Protein AF-A0A929SJN2-F1 (afdb_monomer)

Foldseek 3Di:
DPLVVLLVVLVLVVVLCPFPPHPQDLVNNLVSLVVSVVVHDLCNLAPPSQLVSLVVQLVSVLVVLVLVSNLVSLVSNCSHPVRVPPDVLVSLLVSLVSCVSSVVLVSSQVSLVVSCVVPVVVQVPDDPVSNVSNVVVPVDDPDDPVPPDPPDPPPPPPPLWDWDAAVVCCVLLVHDRIATEFEAEPVRDTDNDDDPQLVVVVVVCNVCVPVVLQVVLVVCLVCLVVVCVVVVDPPVCCCSQRNDDDGSSVCSSGDDRHYHYRYD

Mean predicted aligned error: 9.07 Å

Secondary structure (DSSP, 8-state):
--HHHHHHHHHHHHHHHTSTT----HHHHHHHHHHHHHHS-GGGGGSHHHHHHHHHHHHHHHHTT-HHHHHHHHHHHTTSTTTTTS-HHHHHHHHHHHHHHTT-HHHHHHHHHHHHHH-HHHHHHS-HHHHHHHHHHSSS----GGGS-----GGG-----EEEE-HHHHHHHT--SEEEEEEE-TTS-B-SSPPHHHHHHHHHHHHSHHHHHHHHHHHHHHHHHHHHHHH---HHHHHHHS----SGGGGGGT----EEEEE-

Nearest PDB structures (foldseek):
  5jhe-assembly1_A-2  TM=5.403E-01  e=1.204E-01  Saccharomyces cerevisiae S288C
  5l0y-assembly5_E  TM=5.333E-01  e=2.431E-01  Thermochaetoides thermophila DSM 1495
  8re6-assembly1_A  TM=4.570E-01  e=1.331E-01  Homo sapiens
  6q9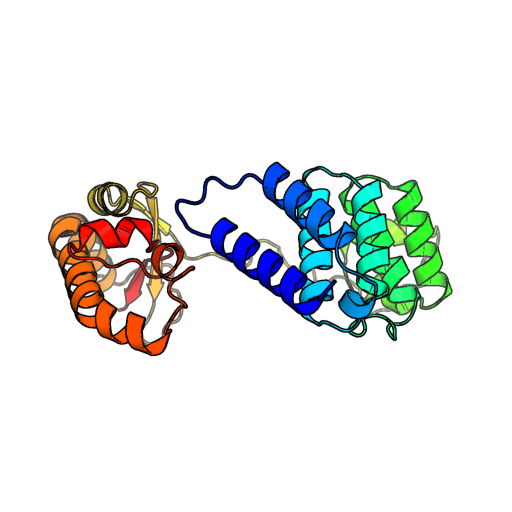i-assembly1_A  TM=4.598E-01  e=2.687E-01  Homo sapiens
  8re8-assembly1_A  TM=4.588E-01  e=2.312E-01  Homo sapiens

Structure (mmCIF, N/CA/C/O backbone):
data_AF-A0A929SJN2-F1
#
_entry.id   AF-A0A929SJN2-F1
#
loop_
_atom_site.group_PDB
_atom_site.id
_atom_site.type_symbol
_atom_site.label_atom_id
_atom_site.label_alt_id
_atom_site.label_comp_id
_atom_site.label_asym_id
_atom_site.label_entity_id
_atom_site.label_seq_id
_atom_site.pdbx_PDB_ins_code
_atom_site.Cartn_x
_atom_site.Cartn_y
_atom_site.Cartn_z
_atom_site.occupancy
_atom_site.B_iso_or_equiv
_atom_site.auth_seq_id
_atom_site.auth_comp_id
_atom_site.auth_asym_id
_atom_site.auth_atom_id
_atom_site.pdbx_PDB_model_num
ATOM 1 N N . MET A 1 1 ? 2.830 -22.961 -17.545 1.00 60.53 1 MET A N 1
ATOM 2 C CA . MET A 1 1 ? 2.214 -23.135 -16.207 1.00 60.53 1 MET A CA 1
ATOM 3 C C . MET A 1 1 ? 1.225 -22.011 -16.097 1.00 60.53 1 MET A C 1
ATOM 5 O O . MET A 1 1 ? 1.596 -20.934 -16.514 1.00 60.53 1 MET A O 1
ATOM 9 N N . ASP A 1 2 ? 0.005 -22.254 -15.625 1.00 88.50 2 ASP A N 1
ATOM 10 C CA . ASP A 1 2 ? -1.062 -21.248 -15.684 1.00 88.50 2 ASP A CA 1
ATOM 11 C C . ASP A 1 2 ? -0.618 -19.918 -15.043 1.00 88.50 2 ASP A C 1
ATOM 13 O O . ASP A 1 2 ? -0.486 -19.822 -13.819 1.00 88.50 2 ASP A O 1
ATOM 17 N N . ALA A 1 3 ? -0.316 -18.929 -15.890 1.00 92.19 3 ALA A N 1
ATOM 18 C CA . ALA A 1 3 ? 0.204 -17.637 -15.473 1.00 92.19 3 ALA A CA 1
ATOM 19 C C . ALA A 1 3 ? -0.813 -16.895 -14.600 1.00 92.19 3 ALA A C 1
ATOM 21 O O . ALA A 1 3 ? -0.410 -16.241 -13.641 1.00 92.19 3 ALA A O 1
ATOM 22 N N . GLN A 1 4 ? -2.114 -17.067 -14.864 1.00 94.06 4 GLN A N 1
ATOM 23 C CA . GLN A 1 4 ? -3.176 -16.466 -14.059 1.00 94.06 4 GLN A CA 1
ATOM 24 C C . GLN A 1 4 ? -3.142 -16.998 -12.640 1.00 94.06 4 GLN A C 1
ATOM 26 O O . GLN A 1 4 ? -3.069 -16.217 -11.698 1.00 94.06 4 GLN A O 1
ATOM 31 N N . LYS A 1 5 ? -3.067 -18.320 -12.485 1.00 93.81 5 LYS A N 1
ATOM 32 C CA . LYS A 1 5 ? -2.970 -18.932 -11.161 1.00 93.81 5 LYS A CA 1
ATOM 33 C C . LYS A 1 5 ? -1.772 -18.399 -10.363 1.00 93.81 5 LYS A C 1
ATOM 35 O O . LYS A 1 5 ? -1.894 -18.156 -9.167 1.00 93.81 5 LYS A O 1
ATOM 40 N N . LEU A 1 6 ? -0.612 -18.226 -11.000 1.00 95.19 6 LEU A N 1
ATOM 41 C CA . LEU A 1 6 ? 0.574 -17.695 -10.320 1.00 95.19 6 LEU A CA 1
ATOM 42 C C . LEU A 1 6 ? 0.429 -16.211 -9.959 1.00 95.19 6 LEU A C 1
ATOM 44 O O . LEU A 1 6 ? 0.882 -15.817 -8.887 1.00 95.19 6 LEU A O 1
ATOM 48 N N . MET A 1 7 ? -0.204 -15.399 -10.813 1.00 95.38 7 MET A N 1
ATOM 49 C CA . MET A 1 7 ? -0.494 -13.999 -10.483 1.00 95.38 7 MET A CA 1
ATOM 50 C C . MET A 1 7 ? -1.494 -13.898 -9.323 1.00 95.38 7 MET A C 1
ATOM 52 O O . MET A 1 7 ? -1.264 -13.111 -8.407 1.00 95.38 7 MET A O 1
ATOM 56 N N . ASP A 1 8 ? -2.520 -14.753 -9.291 1.00 93.06 8 ASP A N 1
ATOM 57 C CA . ASP A 1 8 ? -3.479 -14.832 -8.182 1.00 93.06 8 ASP A CA 1
ATOM 58 C C . ASP A 1 8 ? -2.781 -15.232 -6.867 1.00 93.06 8 ASP A C 1
ATOM 60 O O . ASP A 1 8 ? -3.034 -14.649 -5.811 1.00 93.06 8 ASP A O 1
ATOM 64 N N . GLU A 1 9 ? -1.851 -16.197 -6.917 1.00 94.25 9 GLU A N 1
ATOM 65 C CA . GLU A 1 9 ? -1.033 -16.593 -5.761 1.00 94.25 9 GLU A CA 1
ATOM 66 C C . GLU A 1 9 ? -0.165 -15.432 -5.241 1.00 94.25 9 GLU A C 1
ATOM 68 O O . GLU A 1 9 ? -0.056 -15.252 -4.024 1.00 94.25 9 GLU A O 1
ATOM 73 N N . ILE A 1 10 ? 0.429 -14.631 -6.138 1.00 95.12 10 ILE A N 1
ATOM 74 C CA . ILE A 1 10 ? 1.168 -13.415 -5.763 1.00 95.12 10 ILE A CA 1
ATOM 75 C C . ILE A 1 10 ? 0.235 -12.384 -5.127 1.00 95.12 10 ILE A C 1
ATOM 77 O O . ILE A 1 10 ? 0.575 -11.849 -4.071 1.00 95.12 10 ILE A O 1
ATOM 81 N N . GLY A 1 11 ? -0.935 -12.137 -5.720 1.00 92.81 11 GLY A N 1
ATOM 82 C CA . GLY A 1 11 ? -1.931 -11.205 -5.192 1.00 92.81 11 GLY A CA 1
ATOM 83 C C . GLY A 1 11 ? -2.341 -11.553 -3.762 1.00 92.81 11 GLY A C 1
ATOM 84 O O . GLY A 1 11 ? -2.174 -10.741 -2.856 1.00 92.81 11 GLY A O 1
ATOM 85 N N . ILE A 1 12 ? -2.746 -12.804 -3.520 1.00 92.56 12 ILE A N 1
ATOM 86 C CA . ILE A 1 12 ? -3.138 -13.280 -2.182 1.00 92.56 12 ILE A CA 1
ATOM 87 C C . ILE A 1 12 ? -1.983 -13.150 -1.179 1.00 92.56 12 ILE A C 1
ATOM 89 O O . ILE A 1 12 ? -2.196 -12.794 -0.018 1.00 92.56 12 ILE A O 1
ATOM 93 N N . PHE A 1 13 ? -0.752 -13.459 -1.594 1.00 94.62 13 PHE A N 1
ATOM 94 C CA . PHE A 1 13 ? 0.417 -13.317 -0.729 1.00 94.62 13 PHE A CA 1
ATOM 95 C C . PHE A 1 13 ? 0.684 -11.851 -0.361 1.00 94.62 13 PHE A C 1
ATOM 97 O O . PHE A 1 13 ? 0.972 -11.549 0.800 1.00 94.62 13 PHE A O 1
ATOM 104 N N . LEU A 1 14 ? 0.559 -10.939 -1.327 1.00 93.00 14 LEU A N 1
ATOM 105 C CA . LEU A 1 14 ? 0.687 -9.504 -1.098 1.00 93.00 14 LEU A CA 1
ATOM 106 C C . LEU A 1 14 ? -0.407 -8.986 -0.164 1.00 93.00 14 LEU A C 1
ATOM 108 O O . LEU A 1 14 ? -0.082 -8.286 0.793 1.00 93.00 14 LEU A O 1
ATOM 112 N N . ASP A 1 15 ? -1.658 -9.391 -0.356 1.00 91.56 15 ASP A N 1
ATOM 113 C CA . ASP A 1 15 ? -2.763 -9.001 0.524 1.00 91.56 15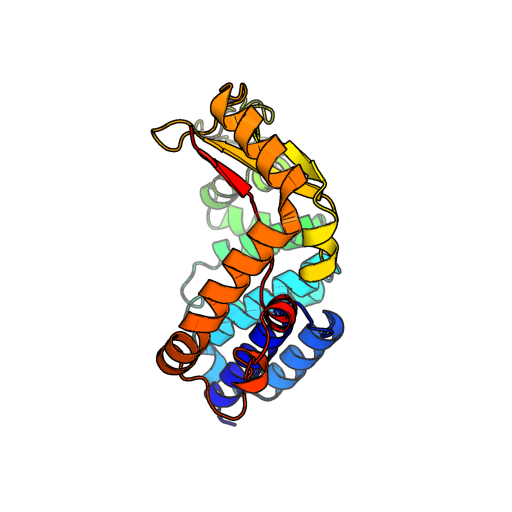 ASP A CA 1
ATOM 114 C C . ASP A 1 15 ? -2.526 -9.484 1.962 1.00 91.56 15 ASP A C 1
ATOM 116 O O . ASP A 1 15 ? -2.687 -8.724 2.917 1.00 91.56 15 ASP A O 1
ATOM 120 N N . ARG A 1 16 ? -2.036 -10.721 2.135 1.00 92.56 16 ARG A N 1
ATOM 121 C CA . ARG A 1 16 ? -1.618 -11.236 3.450 1.00 92.56 16 ARG A CA 1
ATOM 122 C C . ARG A 1 16 ? -0.490 -10.414 4.063 1.00 92.56 16 ARG A C 1
ATOM 124 O O . ARG A 1 16 ? -0.468 -10.231 5.277 1.00 92.56 16 ARG A O 1
ATOM 131 N N . SER A 1 17 ? 0.440 -9.918 3.246 1.00 91.81 17 SER A N 1
ATOM 132 C CA . SER A 1 17 ? 1.560 -9.105 3.729 1.00 91.81 17 SER A CA 1
ATOM 133 C C . SER A 1 17 ? 1.108 -7.772 4.335 1.00 91.81 17 SER A C 1
ATOM 135 O O . SER A 1 17 ? 1.801 -7.259 5.211 1.00 91.81 17 SER A O 1
ATOM 137 N N . LEU A 1 18 ? -0.061 -7.265 3.920 1.00 89.44 18 LEU A N 1
ATOM 138 C CA . LEU A 1 18 ? -0.665 -6.015 4.387 1.00 89.44 18 LEU A CA 1
ATOM 139 C C . LEU A 1 18 ? -1.537 -6.180 5.640 1.00 89.44 18 LEU A C 1
ATOM 141 O O . LEU A 1 18 ? -1.990 -5.184 6.200 1.00 89.44 18 LEU A O 1
ATOM 145 N N . LEU A 1 19 ? -1.786 -7.412 6.094 1.00 90.94 19 LEU A N 1
ATOM 146 C CA . LEU A 1 19 ? -2.545 -7.643 7.320 1.00 90.94 19 LEU A CA 1
ATOM 147 C C . LEU A 1 19 ? -1.805 -7.057 8.525 1.00 90.94 19 LEU A C 1
ATOM 149 O O . LEU A 1 19 ? -0.593 -7.215 8.661 1.00 90.94 19 LEU A O 1
ATOM 153 N N . LYS A 1 20 ? -2.549 -6.464 9.461 1.00 88.06 20 LYS A N 1
ATOM 154 C CA . LYS A 1 20 ? -2.005 -5.801 10.658 1.00 88.06 20 LYS A CA 1
ATOM 155 C C . LYS A 1 20 ? -1.018 -6.662 11.457 1.00 88.06 20 LYS A C 1
ATOM 157 O O . LYS A 1 20 ? -0.037 -6.161 11.998 1.00 88.06 20 LYS A O 1
ATOM 162 N N . LYS A 1 21 ? -1.278 -7.969 11.558 1.00 85.94 21 LYS A N 1
ATOM 163 C CA . LYS A 1 21 ? -0.433 -8.936 12.285 1.00 85.94 21 LYS A CA 1
ATOM 164 C C . LYS A 1 21 ? 0.538 -9.700 11.386 1.00 85.94 21 LYS A C 1
ATOM 166 O O . LYS A 1 21 ? 1.183 -10.646 11.849 1.00 85.94 21 LYS A O 1
ATOM 171 N N . SER A 1 22 ? 0.648 -9.311 10.118 1.00 91.00 22 SER A N 1
ATOM 172 C CA . SER A 1 22 ? 1.591 -9.905 9.183 1.00 91.00 22 SER A CA 1
ATOM 173 C C . SER A 1 22 ? 3.015 -9.802 9.723 1.00 91.00 22 SER A C 1
ATOM 175 O O . SER A 1 22 ? 3.464 -8.761 10.198 1.00 91.00 22 SER A O 1
ATOM 177 N N . LYS A 1 23 ? 3.737 -10.918 9.637 1.00 92.69 23 LYS A N 1
ATOM 178 C CA . LYS A 1 23 ? 5.179 -10.989 9.912 1.00 92.69 23 LYS A CA 1
ATOM 179 C C . LYS A 1 23 ? 5.990 -11.162 8.632 1.00 92.69 23 LYS A C 1
ATOM 181 O O . LYS A 1 23 ? 7.189 -11.409 8.715 1.00 92.69 23 LYS A O 1
ATOM 186 N N . ILE A 1 24 ? 5.329 -11.074 7.476 1.00 94.38 24 ILE A N 1
ATOM 187 C CA . ILE A 1 24 ? 5.971 -11.221 6.176 1.00 94.38 24 ILE A CA 1
ATOM 188 C C . ILE A 1 24 ? 6.909 -10.034 5.991 1.00 94.38 24 ILE A C 1
ATOM 190 O O . ILE A 1 24 ? 6.500 -8.875 5.976 1.00 94.38 24 ILE A O 1
ATOM 194 N N . THR A 1 25 ? 8.191 -10.337 5.872 1.00 92.81 25 THR A N 1
ATOM 195 C CA . THR A 1 25 ? 9.232 -9.336 5.676 1.00 92.81 25 THR A CA 1
ATOM 196 C C . THR A 1 25 ? 9.337 -8.940 4.206 1.00 92.81 25 THR A C 1
ATOM 198 O O . THR A 1 25 ? 9.019 -9.717 3.308 1.00 92.81 25 THR A O 1
ATOM 201 N N . LYS A 1 26 ? 9.885 -7.754 3.927 1.00 90.62 26 LYS A N 1
ATOM 202 C CA . LYS A 1 26 ? 10.150 -7.301 2.547 1.00 90.62 26 LYS A CA 1
ATOM 203 C C . LYS A 1 26 ? 11.056 -8.260 1.776 1.00 90.62 26 LYS A C 1
ATOM 205 O O . LYS A 1 26 ? 10.828 -8.527 0.603 1.00 90.62 26 LYS A O 1
ATOM 210 N N . ALA A 1 27 ? 12.044 -8.850 2.454 1.00 93.56 27 ALA A N 1
ATOM 211 C CA . ALA A 1 27 ? 12.906 -9.872 1.862 1.00 93.56 27 ALA A CA 1
ATOM 212 C C . ALA A 1 27 ? 12.116 -11.122 1.434 1.00 93.56 27 ALA A C 1
ATOM 214 O O . ALA A 1 27 ? 12.422 -11.721 0.405 1.00 93.56 27 ALA A O 1
ATOM 215 N N . GLU A 1 28 ? 11.093 -11.506 2.201 1.00 95.94 28 GLU A N 1
ATOM 216 C CA . GLU A 1 28 ? 10.200 -12.607 1.840 1.00 95.94 28 GLU A CA 1
ATOM 217 C C . GLU A 1 28 ? 9.261 -12.233 0.694 1.00 95.94 28 GLU A C 1
ATOM 219 O O . GLU A 1 28 ? 9.064 -13.073 -0.178 1.00 95.94 28 GLU A O 1
ATOM 224 N N . ILE A 1 29 ? 8.757 -10.992 0.646 1.00 95.19 29 ILE A N 1
ATOM 225 C CA . ILE A 1 29 ? 7.982 -10.468 -0.494 1.00 95.19 29 ILE A CA 1
ATOM 226 C C . ILE A 1 29 ? 8.807 -10.550 -1.773 1.00 95.19 29 ILE A C 1
ATOM 228 O O . ILE A 1 29 ? 8.388 -11.200 -2.728 1.00 95.19 29 ILE A O 1
ATOM 232 N N . ILE A 1 30 ? 10.003 -9.957 -1.766 1.00 95.81 30 ILE A N 1
ATOM 233 C CA . ILE A 1 30 ? 10.913 -9.970 -2.912 1.00 95.81 30 ILE A CA 1
ATOM 234 C C . ILE A 1 30 ? 11.174 -11.410 -3.356 1.00 95.81 30 ILE A C 1
ATOM 236 O O . ILE A 1 30 ? 10.961 -11.741 -4.519 1.00 95.81 30 ILE A O 1
ATOM 240 N N . ARG A 1 31 ? 11.588 -12.290 -2.433 1.00 97.19 31 ARG A N 1
ATOM 241 C CA . ARG A 1 31 ? 11.895 -13.688 -2.764 1.00 97.19 31 ARG A CA 1
ATOM 242 C C . ARG A 1 31 ? 10.689 -14.409 -3.368 1.00 97.19 31 ARG A C 1
ATOM 244 O O . ARG A 1 31 ? 10.841 -15.063 -4.393 1.00 97.19 31 ARG A O 1
ATOM 251 N N . PHE A 1 32 ? 9.516 -14.290 -2.747 1.00 97.44 32 PHE A N 1
ATOM 252 C CA . PHE A 1 32 ? 8.310 -14.980 -3.197 1.00 97.44 32 PHE A CA 1
ATOM 253 C C . PHE A 1 32 ? 7.900 -14.540 -4.605 1.00 97.44 32 PHE A C 1
ATOM 255 O O . PHE A 1 32 ? 7.621 -15.383 -5.456 1.00 97.44 32 PHE A O 1
ATOM 262 N N . ILE A 1 33 ? 7.910 -13.231 -4.871 1.00 97.00 33 ILE A N 1
ATOM 263 C CA . ILE A 1 33 ? 7.535 -12.701 -6.184 1.00 97.00 33 ILE A CA 1
ATOM 264 C C . ILE A 1 33 ? 8.568 -13.083 -7.242 1.00 97.00 33 ILE A C 1
ATOM 266 O O . ILE A 1 33 ? 8.166 -13.499 -8.320 1.00 97.00 33 ILE A O 1
ATOM 270 N N . GLU A 1 34 ? 9.873 -13.010 -6.960 1.00 97.50 34 GLU A N 1
ATOM 271 C CA . GLU A 1 34 ? 10.908 -13.445 -7.914 1.00 97.50 34 GLU A CA 1
ATOM 272 C C . GLU A 1 34 ? 10.753 -14.923 -8.295 1.00 97.50 34 GLU A C 1
ATOM 274 O O . GLU A 1 34 ? 10.793 -15.261 -9.479 1.00 97.50 34 GLU A O 1
ATOM 279 N N . GLU A 1 35 ? 10.538 -15.801 -7.310 1.00 97.12 35 GLU A N 1
ATOM 280 C CA . GLU A 1 35 ? 10.338 -17.238 -7.535 1.00 97.12 35 GLU A CA 1
ATOM 281 C C . GLU A 1 35 ? 9.094 -17.490 -8.402 1.00 97.12 35 GLU A C 1
ATOM 283 O O . GLU A 1 35 ? 9.179 -18.145 -9.444 1.00 97.12 35 GLU A O 1
ATOM 288 N N . LYS A 1 36 ? 7.953 -16.896 -8.036 1.00 96.38 36 LYS A N 1
ATOM 289 C CA . LYS A 1 36 ? 6.683 -17.063 -8.759 1.00 96.38 36 LYS A CA 1
ATOM 290 C C . LYS A 1 36 ? 6.691 -16.423 -10.145 1.00 96.38 36 LYS A C 1
ATOM 292 O O . LYS A 1 36 ? 6.141 -16.980 -11.095 1.00 96.38 36 LYS A O 1
ATOM 297 N N . TRP A 1 37 ? 7.354 -15.281 -10.292 1.00 96.31 37 TRP A N 1
ATOM 298 C CA . TRP A 1 37 ? 7.511 -14.608 -11.577 1.00 96.31 37 TRP A CA 1
ATOM 299 C C . TRP A 1 37 ? 8.381 -15.409 -12.544 1.00 96.31 37 TRP A C 1
ATOM 301 O O . TRP A 1 37 ? 8.083 -15.446 -13.739 1.00 96.31 37 TRP A O 1
ATOM 311 N N . ALA A 1 38 ? 9.451 -16.041 -12.050 1.00 95.69 38 ALA A N 1
ATOM 312 C CA . ALA A 1 38 ? 10.323 -16.899 -12.851 1.00 95.69 38 ALA A CA 1
ATOM 313 C C . ALA A 1 38 ? 9.632 -18.206 -13.276 1.00 95.69 38 ALA A C 1
ATOM 315 O O . ALA A 1 38 ? 9.929 -18.743 -14.342 1.00 95.69 38 ALA A O 1
ATOM 316 N N . GLU A 1 39 ? 8.709 -18.700 -12.452 1.00 95.81 39 GLU A N 1
ATOM 317 C CA . GLU A 1 39 ? 7.857 -19.854 -12.737 1.00 95.81 39 GLU A CA 1
ATOM 318 C C . GLU A 1 39 ? 6.825 -19.572 -13.846 1.00 95.81 39 GLU A C 1
ATOM 320 O O . GLU A 1 39 ? 6.578 -20.433 -14.697 1.00 95.81 39 GLU A O 1
ATOM 325 N N . ALA A 1 40 ? 6.231 -18.378 -13.854 1.00 95.06 40 ALA A N 1
ATOM 326 C CA . ALA A 1 40 ? 5.212 -17.997 -14.826 1.00 95.06 40 ALA A CA 1
ATOM 327 C C . ALA A 1 40 ? 5.792 -17.848 -16.244 1.00 95.06 40 ALA A C 1
ATOM 329 O O . ALA A 1 40 ? 6.828 -17.204 -16.446 1.00 95.06 40 ALA A O 1
ATOM 330 N N . ASP A 1 41 ? 5.102 -18.406 -17.239 1.00 94.69 41 ASP A N 1
ATOM 331 C CA . ASP A 1 41 ? 5.443 -18.200 -18.649 1.00 94.69 41 ASP A CA 1
ATOM 332 C C . ASP A 1 41 ? 5.053 -16.786 -19.127 1.00 94.69 41 ASP A C 1
ATOM 334 O O . ASP A 1 41 ? 4.593 -15.943 -18.352 1.00 94.69 41 ASP A O 1
ATOM 338 N N . ASP A 1 42 ? 5.330 -16.481 -20.396 1.00 95.12 42 ASP A N 1
ATOM 339 C CA . ASP A 1 42 ? 5.184 -15.127 -20.939 1.00 95.12 42 ASP A CA 1
ATOM 340 C C . ASP A 1 42 ? 3.719 -14.664 -21.047 1.00 95.12 42 ASP A C 1
ATOM 342 O O . ASP A 1 42 ? 3.485 -13.463 -21.180 1.00 95.12 42 ASP A O 1
ATOM 346 N N . GLU A 1 43 ? 2.732 -15.560 -20.905 1.00 96.31 43 GLU A N 1
ATOM 347 C CA . GLU A 1 43 ? 1.312 -15.174 -20.852 1.00 96.31 43 GLU A CA 1
ATOM 348 C C . GLU A 1 43 ? 1.031 -14.217 -19.680 1.00 96.31 43 GLU A C 1
ATOM 350 O O . GLU A 1 43 ? 0.111 -13.404 -19.753 1.00 96.31 43 GLU A O 1
ATOM 355 N N . LYS A 1 44 ? 1.880 -14.208 -18.637 1.00 96.06 44 LYS A N 1
ATOM 356 C CA . LYS A 1 44 ? 1.774 -13.251 -17.521 1.00 96.06 44 LYS A CA 1
ATOM 357 C C . LYS A 1 44 ? 1.749 -11.794 -17.975 1.00 96.06 44 LYS A C 1
ATOM 359 O O . LYS A 1 44 ? 1.095 -10.985 -17.332 1.00 96.06 44 LYS A O 1
ATOM 364 N N . TYR A 1 45 ? 2.416 -11.435 -19.074 1.00 96.56 45 TYR A N 1
ATOM 365 C CA . TYR A 1 45 ? 2.443 -10.046 -19.545 1.00 96.56 45 TYR A CA 1
ATOM 366 C C . TYR A 1 45 ? 1.086 -9.567 -20.086 1.00 96.56 45 TYR A C 1
ATOM 368 O O . TYR A 1 45 ? 0.849 -8.360 -20.153 1.00 96.56 45 TYR A O 1
ATOM 376 N N . GLU A 1 46 ? 0.183 -10.483 -20.434 1.00 95.75 46 GLU A N 1
ATOM 377 C CA . GLU A 1 46 ? -1.188 -10.161 -20.846 1.00 95.75 46 GLU A CA 1
ATOM 378 C C . GLU A 1 46 ? -2.112 -9.925 -19.634 1.00 95.75 46 GLU A C 1
ATOM 380 O O . GLU A 1 46 ? -3.186 -9.335 -19.762 1.00 95.75 46 GLU A O 1
ATOM 385 N N . ILE A 1 47 ? -1.674 -10.326 -18.436 1.00 94.94 47 ILE A N 1
ATOM 386 C CA . ILE A 1 47 ? -2.435 -10.243 -17.190 1.00 94.94 47 ILE A CA 1
ATOM 387 C C . ILE A 1 47 ? -2.182 -8.890 -16.528 1.00 94.94 47 ILE A C 1
ATOM 389 O O . ILE A 1 47 ? -1.044 -8.491 -16.276 1.00 94.94 47 ILE A O 1
ATOM 393 N N . TYR A 1 48 ? -3.257 -8.170 -16.205 1.00 92.56 48 TYR A N 1
ATOM 394 C CA . TYR A 1 48 ? -3.154 -6.842 -15.596 1.00 92.56 48 TYR A CA 1
ATOM 395 C C . TYR A 1 48 ? -2.391 -6.857 -14.263 1.00 92.56 48 TYR A C 1
ATOM 397 O O . TYR A 1 48 ? -1.591 -5.958 -13.999 1.00 92.56 48 TYR A O 1
ATOM 405 N N . ASP A 1 49 ? -2.563 -7.905 -13.462 1.00 93.31 49 ASP A N 1
ATOM 406 C CA . ASP A 1 49 ? -1.912 -8.027 -12.158 1.00 93.31 49 ASP A CA 1
ATOM 407 C C . ASP A 1 49 ? -0.394 -8.181 -12.264 1.00 93.31 49 ASP A C 1
ATOM 409 O O . ASP A 1 49 ? 0.324 -7.737 -11.371 1.00 93.31 49 ASP A O 1
ATOM 413 N N . ALA A 1 50 ? 0.135 -8.686 -13.383 1.00 95.31 50 ALA A N 1
ATOM 414 C CA . ALA A 1 50 ? 1.578 -8.727 -13.604 1.00 95.31 50 ALA A CA 1
ATOM 415 C C . ALA A 1 50 ? 2.188 -7.316 -13.681 1.00 95.31 50 ALA A C 1
ATOM 417 O O . ALA A 1 50 ? 3.283 -7.078 -13.164 1.00 95.31 50 ALA A O 1
ATOM 418 N N . TYR A 1 51 ? 1.458 -6.349 -14.252 1.00 94.50 51 TYR A N 1
ATOM 419 C CA . TYR A 1 51 ? 1.860 -4.939 -14.252 1.00 94.50 51 TYR A CA 1
ATOM 420 C C . TYR A 1 51 ? 1.901 -4.363 -12.828 1.00 94.50 51 TYR A C 1
ATOM 422 O O . TYR A 1 51 ? 2.830 -3.627 -12.489 1.00 94.50 51 TYR A O 1
ATOM 430 N N . ILE A 1 52 ? 0.928 -4.723 -11.984 1.00 92.81 52 ILE A N 1
ATOM 431 C CA . ILE A 1 52 ? 0.889 -4.322 -10.568 1.00 92.81 52 ILE A CA 1
ATOM 432 C C . ILE A 1 52 ? 2.047 -4.966 -9.798 1.00 92.81 52 ILE A C 1
ATOM 434 O O . ILE A 1 52 ? 2.745 -4.276 -9.055 1.00 92.81 52 ILE A O 1
ATOM 438 N N . CYS A 1 53 ? 2.301 -6.259 -10.013 1.00 94.75 53 CYS A N 1
ATOM 439 C CA . CYS A 1 53 ? 3.403 -6.986 -9.385 1.00 94.75 53 CYS A CA 1
ATOM 440 C C . CYS A 1 53 ? 4.755 -6.349 -9.721 1.00 94.75 53 CYS A C 1
ATOM 442 O O . CYS A 1 53 ? 5.570 -6.121 -8.828 1.00 94.75 53 CYS A O 1
ATOM 444 N N . ALA A 1 54 ? 4.979 -5.989 -10.987 1.00 96.12 54 ALA A N 1
ATOM 445 C CA . ALA A 1 54 ? 6.214 -5.333 -11.398 1.00 96.12 54 ALA A CA 1
ATOM 446 C C . ALA A 1 54 ? 6.399 -3.959 -10.727 1.00 96.12 54 ALA A C 1
ATOM 448 O O . ALA A 1 54 ? 7.495 -3.646 -10.262 1.00 96.12 54 ALA A O 1
ATOM 449 N N . HIS A 1 55 ? 5.328 -3.166 -10.602 1.00 93.44 55 HIS A N 1
ATOM 450 C CA . HIS A 1 55 ? 5.345 -1.920 -9.822 1.00 93.44 55 HIS A CA 1
ATOM 451 C C . HIS A 1 55 ? 5.675 -2.151 -8.355 1.00 93.44 55 HIS A C 1
ATOM 453 O O . HIS A 1 55 ? 6.500 -1.435 -7.786 1.00 93.44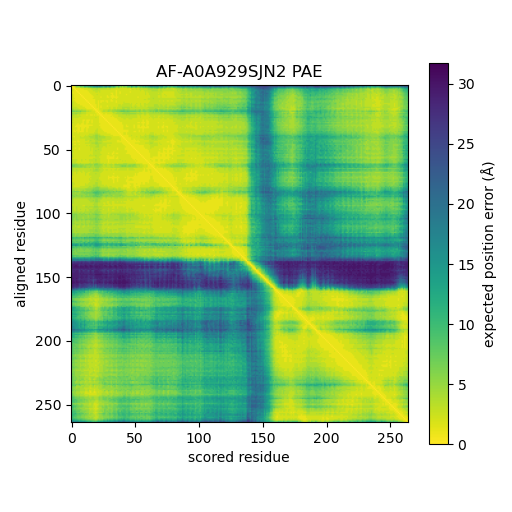 55 HIS A O 1
ATOM 459 N N . ARG A 1 56 ? 5.066 -3.170 -7.741 1.00 93.19 56 ARG A N 1
ATOM 460 C CA . ARG A 1 56 ? 5.354 -3.520 -6.351 1.00 93.19 56 ARG A CA 1
ATOM 461 C C . ARG A 1 56 ? 6.839 -3.824 -6.171 1.00 93.19 56 ARG A C 1
ATOM 463 O O . ARG A 1 56 ? 7.453 -3.264 -5.270 1.00 93.19 56 ARG A O 1
ATOM 470 N N . MET A 1 57 ? 7.430 -4.618 -7.061 1.00 96.62 57 MET A N 1
ATOM 471 C CA . MET A 1 57 ? 8.855 -4.958 -7.005 1.00 96.62 57 MET A CA 1
ATOM 472 C C . MET A 1 57 ? 9.772 -3.746 -7.183 1.00 96.62 57 MET A C 1
ATOM 474 O O . MET A 1 57 ? 10.793 -3.654 -6.503 1.00 96.62 57 MET A O 1
ATOM 478 N N . ILE A 1 58 ? 9.407 -2.787 -8.039 1.00 95.62 58 ILE A N 1
ATOM 479 C CA . ILE A 1 58 ? 10.147 -1.522 -8.167 1.00 95.62 58 ILE A CA 1
ATOM 480 C C . ILE A 1 58 ? 10.193 -0.786 -6.822 1.00 95.62 58 ILE A C 1
ATOM 482 O O . ILE A 1 58 ? 11.267 -0.340 -6.425 1.00 95.62 58 ILE A O 1
ATOM 486 N N . ASN A 1 59 ? 9.068 -0.705 -6.107 1.00 92.00 59 ASN A N 1
ATOM 487 C CA . ASN A 1 59 ? 9.006 -0.037 -4.804 1.00 92.00 59 ASN A CA 1
ATOM 488 C C . ASN A 1 59 ? 9.816 -0.784 -3.730 1.00 92.00 59 ASN A C 1
ATOM 490 O O . ASN A 1 59 ? 10.569 -0.156 -2.990 1.00 92.00 59 ASN A O 1
ATOM 494 N N . GLU A 1 60 ? 9.724 -2.118 -3.673 1.00 93.06 60 GLU A N 1
ATOM 495 C CA . GLU A 1 60 ? 10.495 -2.922 -2.706 1.00 93.06 60 GLU A CA 1
ATOM 496 C C . GLU A 1 60 ? 12.016 -2.765 -2.905 1.00 93.06 60 GLU A C 1
ATOM 498 O O . GLU A 1 60 ? 12.784 -2.675 -1.942 1.00 93.06 60 GLU A O 1
ATOM 503 N N . TYR A 1 61 ? 12.475 -2.680 -4.158 1.00 94.88 61 TYR A N 1
ATOM 504 C CA . TYR A 1 61 ? 13.891 -2.456 -4.456 1.00 94.88 61 TYR A CA 1
ATOM 505 C C . TYR A 1 61 ? 14.335 -0.991 -4.333 1.00 94.88 61 TYR A C 1
ATOM 507 O O . TYR A 1 61 ? 15.515 -0.735 -4.087 1.00 94.88 61 TYR A O 1
ATOM 515 N N . GLU A 1 62 ? 13.426 -0.022 -4.454 1.00 89.75 62 GLU A N 1
ATOM 516 C CA . GLU A 1 62 ? 13.729 1.403 -4.259 1.00 89.75 62 GLU A CA 1
ATOM 517 C C . GLU A 1 62 ? 14.172 1.702 -2.828 1.00 89.75 62 GLU A C 1
ATOM 519 O O . GLU A 1 62 ? 15.159 2.410 -2.622 1.00 89.75 62 GLU A O 1
ATOM 524 N N . GLU A 1 63 ? 13.527 1.090 -1.838 1.00 85.31 63 GLU A N 1
ATOM 525 C CA . GLU A 1 63 ? 13.914 1.260 -0.438 1.00 85.31 63 GLU A CA 1
ATOM 526 C C . GLU A 1 63 ? 15.313 0.718 -0.127 1.00 85.31 63 GLU A C 1
ATOM 528 O O . GLU A 1 63 ? 16.060 1.305 0.660 1.00 85.31 63 GLU A O 1
ATOM 533 N N . THR A 1 64 ? 15.694 -0.386 -0.772 1.00 89.12 64 THR A N 1
ATOM 534 C CA . THR A 1 64 ? 17.041 -0.967 -0.657 1.00 89.12 64 THR A CA 1
ATOM 535 C C . THR A 1 64 ? 18.053 -0.305 -1.596 1.00 89.12 64 THR A C 1
ATOM 537 O O . THR A 1 64 ? 19.237 -0.643 -1.564 1.00 89.12 64 THR A O 1
ATOM 540 N N . LYS A 1 65 ? 17.610 0.675 -2.397 1.00 90.62 65 LYS A N 1
ATOM 541 C CA . LYS A 1 65 ? 18.385 1.376 -3.432 1.00 90.62 65 LYS A CA 1
ATOM 542 C C . LYS A 1 65 ? 19.056 0.431 -4.434 1.00 90.62 65 LYS A C 1
ATOM 544 O O . LYS A 1 65 ? 20.107 0.757 -4.994 1.00 90.62 65 LYS A O 1
ATOM 549 N N . ASP A 1 66 ? 18.452 -0.729 -4.689 1.00 94.94 66 ASP A N 1
ATOM 550 C CA . ASP A 1 66 ? 18.945 -1.706 -5.660 1.00 94.94 66 ASP A CA 1
ATOM 551 C C . ASP A 1 66 ? 18.549 -1.293 -7.084 1.00 94.94 66 ASP A C 1
ATOM 553 O O . ASP A 1 66 ? 17.619 -1.810 -7.708 1.00 94.94 66 ASP A O 1
ATOM 557 N N . CYS A 1 67 ? 19.283 -0.312 -7.608 1.00 94.81 67 CYS A N 1
ATOM 558 C CA . CYS A 1 67 ? 19.031 0.273 -8.922 1.00 94.81 67 CYS A CA 1
ATOM 559 C C . CYS A 1 67 ? 19.061 -0.769 -10.056 1.00 94.81 67 CYS A C 1
ATOM 561 O O . CYS A 1 67 ? 18.318 -0.647 -11.030 1.00 94.81 67 CYS A O 1
ATOM 563 N N . VAL A 1 68 ? 19.882 -1.818 -9.932 1.00 96.25 68 VAL A N 1
ATOM 564 C CA . VAL A 1 68 ? 19.978 -2.873 -10.952 1.00 96.25 68 VAL A CA 1
ATOM 565 C C . VAL A 1 68 ? 18.650 -3.614 -11.064 1.00 96.25 68 VAL A C 1
ATOM 567 O O . VAL A 1 68 ? 18.121 -3.766 -12.169 1.00 96.25 68 VAL A O 1
ATOM 570 N N . ASN A 1 69 ? 18.084 -4.029 -9.930 1.00 97.31 69 ASN A N 1
ATOM 571 C CA . ASN A 1 69 ? 16.803 -4.723 -9.926 1.00 97.31 69 ASN A CA 1
ATOM 572 C C . ASN A 1 69 ? 15.628 -3.804 -10.260 1.00 97.31 69 ASN A C 1
ATOM 574 O O . ASN A 1 69 ? 14.740 -4.229 -10.996 1.00 97.31 69 ASN A O 1
ATOM 578 N N . ILE A 1 70 ? 15.653 -2.537 -9.838 1.00 97.25 70 ILE A N 1
ATOM 579 C CA . ILE A 1 70 ? 14.638 -1.557 -10.253 1.00 97.25 70 ILE A CA 1
ATOM 580 C C . ILE A 1 70 ? 14.599 -1.431 -11.777 1.00 97.25 70 ILE A C 1
ATOM 582 O O . ILE A 1 70 ? 13.536 -1.539 -12.384 1.00 97.25 70 ILE A O 1
ATOM 586 N N . LEU A 1 71 ? 15.754 -1.248 -12.424 1.00 97.75 71 LEU A N 1
ATOM 587 C CA . LEU A 1 71 ? 15.819 -1.118 -13.880 1.00 97.75 71 LEU A CA 1
ATOM 588 C C . LEU A 1 71 ? 15.333 -2.381 -14.599 1.00 97.75 71 LEU A C 1
ATOM 590 O O . LEU A 1 71 ? 14.622 -2.260 -15.600 1.00 97.75 71 LEU A O 1
ATOM 594 N N . ARG A 1 72 ? 15.670 -3.569 -14.076 1.00 97.88 72 ARG A N 1
ATOM 595 C CA . ARG A 1 72 ? 15.160 -4.848 -14.588 1.00 97.88 72 ARG A CA 1
ATOM 596 C C . ARG A 1 72 ? 13.638 -4.928 -14.465 1.00 97.88 72 ARG A C 1
ATOM 598 O O . ARG A 1 72 ? 12.981 -5.238 -15.451 1.00 97.88 72 ARG A O 1
ATOM 605 N N . TRP A 1 73 ? 13.067 -4.606 -13.307 1.00 98.00 73 TRP A N 1
ATOM 606 C CA . TRP A 1 73 ? 11.616 -4.660 -13.104 1.00 98.00 73 TRP A CA 1
ATOM 607 C C . TRP A 1 73 ? 10.853 -3.596 -13.894 1.00 98.00 73 TRP A C 1
ATOM 609 O O . TRP A 1 73 ? 9.748 -3.866 -14.356 1.00 98.00 73 TRP A O 1
ATOM 619 N N . ILE A 1 74 ? 11.454 -2.434 -14.170 1.00 97.50 74 ILE A N 1
ATOM 620 C CA . ILE A 1 74 ? 10.911 -1.488 -15.157 1.00 97.50 74 ILE A CA 1
ATOM 621 C C . ILE A 1 74 ? 10.882 -2.132 -16.549 1.00 97.50 74 ILE A C 1
ATOM 623 O O . ILE A 1 74 ? 9.921 -1.948 -17.294 1.00 97.50 74 ILE A O 1
ATOM 627 N N . ASP A 1 75 ? 11.913 -2.885 -16.936 1.00 96.81 75 ASP A N 1
ATOM 628 C CA . ASP A 1 75 ? 11.897 -3.599 -18.212 1.00 96.81 75 ASP A CA 1
ATOM 629 C C . ASP A 1 75 ? 10.809 -4.677 -18.262 1.00 96.81 75 ASP A C 1
ATOM 631 O O . ASP A 1 75 ? 10.099 -4.736 -19.265 1.00 96.81 75 ASP A O 1
ATOM 635 N N . GLU A 1 76 ? 10.626 -5.450 -17.188 1.00 97.12 76 GLU A N 1
ATOM 636 C CA . GLU A 1 76 ? 9.536 -6.429 -17.047 1.00 97.12 76 GLU A CA 1
ATOM 637 C C . GLU A 1 76 ? 8.150 -5.771 -17.124 1.00 97.12 76 GLU A C 1
ATOM 639 O O . GLU A 1 76 ? 7.294 -6.193 -17.902 1.00 97.12 76 GLU A O 1
ATOM 644 N N . MET A 1 77 ? 7.947 -4.670 -16.398 1.00 96.44 77 MET A N 1
ATOM 645 C CA . MET A 1 77 ? 6.700 -3.904 -16.405 1.00 96.44 77 MET A CA 1
ATOM 646 C C . MET A 1 77 ? 6.313 -3.444 -17.818 1.00 96.44 77 MET A C 1
ATOM 648 O O . MET A 1 77 ? 5.144 -3.490 -18.190 1.00 96.44 77 MET A O 1
ATOM 652 N N . TYR A 1 78 ? 7.286 -3.007 -18.624 1.00 95.75 78 TYR A N 1
ATOM 653 C CA . TYR A 1 78 ? 7.043 -2.528 -19.990 1.00 95.75 78 TYR A CA 1
ATOM 654 C C . TYR A 1 78 ? 6.839 -3.640 -21.026 1.00 95.75 78 TYR A C 1
ATOM 656 O O . TYR A 1 78 ? 6.491 -3.329 -22.164 1.00 95.75 78 TYR A O 1
ATOM 664 N N . LYS A 1 79 ? 7.026 -4.915 -20.666 1.00 95.75 79 LYS A N 1
ATOM 665 C CA . LYS A 1 79 ? 6.557 -6.037 -21.493 1.00 95.75 79 LYS A CA 1
ATOM 666 C C . LYS A 1 79 ? 5.049 -6.250 -21.350 1.00 95.75 79 LYS A C 1
ATOM 668 O O . LYS A 1 79 ? 4.440 -6.789 -22.265 1.00 95.75 79 LYS A O 1
ATOM 673 N N . CYS A 1 80 ? 4.457 -5.811 -20.235 1.00 95.06 80 CYS A N 1
ATOM 674 C CA . CYS A 1 80 ? 3.036 -5.994 -19.960 1.00 95.06 80 CYS A CA 1
ATOM 675 C C . CYS A 1 80 ? 2.157 -5.192 -20.929 1.00 95.06 80 CYS A C 1
ATOM 677 O O . CYS A 1 80 ? 2.456 -4.035 -21.245 1.00 95.06 80 CYS A O 1
ATOM 679 N N . ASP A 1 81 ? 1.007 -5.748 -21.302 1.00 91.81 81 ASP A N 1
ATOM 680 C CA . ASP A 1 81 ? 0.043 -5.156 -22.237 1.00 91.81 81 ASP A CA 1
ATOM 681 C C . ASP A 1 81 ? -0.396 -3.741 -21.847 1.00 91.81 81 ASP A C 1
ATOM 683 O O . ASP A 1 81 ? -0.569 -2.867 -22.696 1.00 91.81 81 ASP A O 1
ATO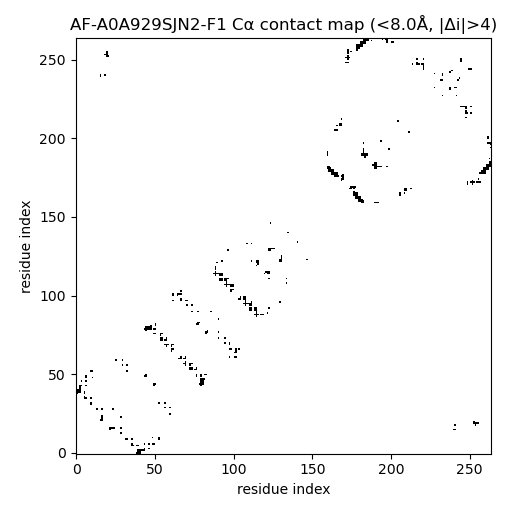M 687 N N . LYS A 1 82 ? -0.478 -3.468 -20.541 1.00 91.25 82 LYS A N 1
ATOM 688 C CA . LYS A 1 82 ? -0.821 -2.148 -19.998 1.00 91.25 82 LYS A CA 1
ATOM 689 C C . LYS A 1 82 ? 0.203 -1.047 -20.323 1.00 91.25 82 LYS A C 1
ATOM 691 O O . LYS A 1 82 ? -0.125 0.145 -20.238 1.00 91.25 82 LYS A O 1
ATOM 696 N N . ALA A 1 83 ? 1.445 -1.415 -20.626 1.00 88.38 83 ALA A N 1
ATOM 697 C CA . ALA A 1 83 ? 2.559 -0.488 -20.805 1.00 88.38 83 ALA A CA 1
ATOM 698 C C . ALA A 1 83 ? 3.314 -0.649 -22.131 1.00 88.38 83 ALA A C 1
ATOM 700 O O . ALA A 1 83 ? 4.031 0.281 -22.499 1.00 88.38 83 ALA A O 1
ATOM 701 N N . LYS A 1 84 ? 3.135 -1.760 -22.859 1.00 85.00 84 LYS A N 1
ATOM 702 C CA . LYS A 1 84 ? 3.891 -2.075 -24.084 1.00 85.00 84 LYS A CA 1
ATOM 703 C C . LYS A 1 84 ? 3.793 -1.005 -25.175 1.00 85.00 84 LYS A C 1
ATOM 705 O O . LYS A 1 84 ? 4.774 -0.753 -25.866 1.00 85.00 84 LYS A O 1
ATOM 710 N N . ASP A 1 85 ? 2.645 -0.335 -25.273 1.00 86.69 85 ASP A N 1
ATOM 711 C CA . ASP A 1 85 ? 2.387 0.689 -26.294 1.00 86.69 85 ASP A CA 1
ATOM 712 C C . ASP A 1 85 ? 2.760 2.110 -25.841 1.00 86.69 85 ASP A C 1
ATOM 714 O O . ASP A 1 85 ? 2.605 3.076 -26.594 1.00 86.69 85 ASP A O 1
ATOM 718 N N . ARG A 1 86 ? 3.249 2.280 -24.605 1.00 91.19 86 ARG A N 1
ATOM 719 C CA . ARG A 1 86 ? 3.691 3.596 -24.133 1.00 91.19 86 ARG A CA 1
ATOM 720 C C . ARG A 1 86 ? 4.953 4.019 -24.887 1.00 91.19 86 ARG A C 1
ATOM 722 O O . ARG A 1 86 ? 5.840 3.192 -25.113 1.00 91.19 86 ARG A O 1
ATOM 729 N N . PRO A 1 87 ? 5.097 5.312 -25.223 1.00 93.31 87 PRO A N 1
ATOM 730 C CA . PRO A 1 87 ? 6.300 5.792 -25.882 1.00 93.31 87 PRO A CA 1
ATOM 731 C C . PRO A 1 87 ? 7.560 5.477 -25.072 1.00 93.31 87 PRO A C 1
ATOM 733 O O . PRO A 1 87 ? 7.592 5.638 -23.850 1.00 93.31 87 PRO A O 1
ATOM 736 N N . SER A 1 88 ? 8.635 5.090 -25.759 1.00 92.25 88 SER A N 1
ATOM 737 C CA . SER A 1 88 ? 9.890 4.700 -25.106 1.00 92.25 88 SER A CA 1
ATOM 738 C C . SER A 1 88 ? 10.507 5.816 -24.261 1.00 92.25 88 SER A C 1
ATOM 740 O O . SER A 1 88 ? 11.189 5.522 -23.284 1.00 92.25 88 SER A O 1
ATOM 742 N N . TYR A 1 89 ? 10.248 7.085 -24.592 1.00 93.50 89 TYR A N 1
ATOM 743 C CA . TYR A 1 89 ? 10.732 8.216 -23.802 1.00 93.50 89 TYR A CA 1
ATOM 744 C C . TYR A 1 89 ? 10.115 8.249 -22.396 1.00 93.50 89 TYR A C 1
ATOM 746 O O . TYR A 1 89 ? 10.806 8.615 -21.457 1.00 93.50 89 TYR A O 1
ATOM 754 N N . VAL A 1 90 ? 8.876 7.773 -22.213 1.00 94.06 90 VAL A N 1
ATOM 755 C CA . VAL A 1 90 ? 8.240 7.658 -20.884 1.00 94.06 90 VAL A CA 1
ATOM 756 C C . VAL A 1 90 ? 8.958 6.601 -20.044 1.00 94.06 90 VAL A C 1
ATOM 758 O O . VAL A 1 90 ? 9.195 6.779 -18.849 1.00 94.06 90 VAL A O 1
ATOM 761 N N . LYS A 1 91 ? 9.373 5.499 -20.682 1.00 95.25 91 LYS A N 1
ATOM 762 C CA . LYS A 1 91 ? 10.189 4.461 -20.043 1.00 95.25 91 LYS A CA 1
ATOM 763 C C . LYS A 1 91 ? 11.554 4.995 -19.636 1.00 95.25 91 LYS A C 1
ATOM 765 O O . LYS A 1 91 ? 11.991 4.754 -18.514 1.00 95.25 91 LYS A O 1
ATOM 770 N N . ASP A 1 92 ? 12.225 5.694 -20.548 1.00 96.69 92 ASP A N 1
ATOM 771 C CA . ASP A 1 92 ? 13.536 6.283 -20.291 1.00 96.69 92 ASP A CA 1
ATOM 772 C C . ASP A 1 92 ? 13.444 7.352 -19.185 1.00 96.69 92 ASP A C 1
ATOM 774 O O . ASP A 1 92 ? 14.256 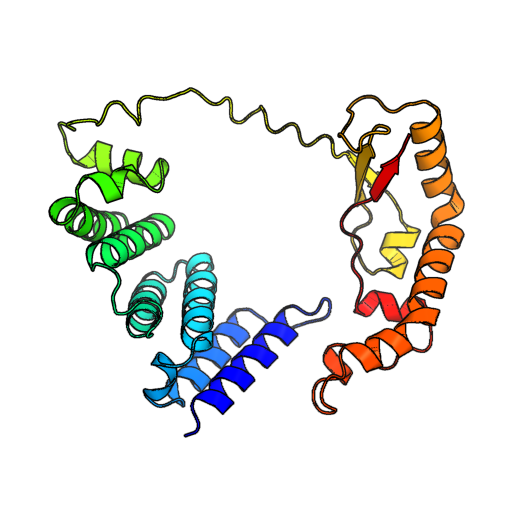7.333 -18.265 1.00 96.69 92 ASP A O 1
ATOM 778 N N . TYR A 1 93 ? 12.411 8.202 -19.183 1.00 96.12 93 TYR A N 1
ATOM 779 C CA . TYR A 1 93 ? 12.151 9.144 -18.091 1.00 96.12 93 TYR A CA 1
ATOM 780 C C . TYR A 1 93 ? 12.028 8.422 -16.747 1.00 96.12 93 TYR A C 1
ATOM 782 O O . TYR A 1 93 ? 12.746 8.744 -15.802 1.00 96.12 93 TYR A O 1
ATOM 790 N N . TYR A 1 94 ? 11.185 7.388 -16.679 1.00 95.38 94 TYR A N 1
ATOM 791 C CA . TYR A 1 94 ? 10.949 6.645 -15.443 1.00 95.38 94 TYR A CA 1
ATOM 792 C C . TYR A 1 94 ? 12.207 5.926 -14.930 1.00 95.38 94 TYR A C 1
ATOM 794 O O . TYR A 1 94 ? 12.496 5.957 -13.734 1.00 95.38 94 TYR A O 1
ATOM 802 N N . LYS A 1 95 ? 13.019 5.349 -15.829 1.00 96.75 95 LYS A N 1
ATOM 803 C CA . LYS A 1 95 ? 14.342 4.805 -15.477 1.00 96.75 95 LYS A CA 1
ATOM 804 C C . LYS A 1 95 ? 15.256 5.888 -14.907 1.00 96.75 95 LYS A C 1
ATOM 806 O O . LYS A 1 95 ? 15.880 5.675 -13.872 1.00 96.75 95 LYS A O 1
ATOM 811 N N . GLY A 1 96 ? 15.301 7.053 -15.551 1.00 94.94 96 GLY A N 1
ATOM 812 C CA . GLY A 1 96 ? 16.080 8.200 -15.097 1.00 94.94 96 GLY A CA 1
ATOM 813 C C . GLY A 1 96 ? 15.677 8.680 -13.701 1.00 94.94 96 GLY A C 1
ATOM 814 O O . GLY A 1 96 ? 16.535 8.840 -12.833 1.00 94.94 96 GLY A O 1
ATOM 815 N N . ALA A 1 97 ? 14.370 8.822 -13.472 1.00 94.81 97 ALA A N 1
ATOM 816 C CA . ALA A 1 97 ? 13.776 9.173 -12.186 1.00 94.81 97 ALA A CA 1
ATOM 817 C C . ALA A 1 97 ? 14.214 8.211 -11.071 1.00 94.81 97 ALA A C 1
ATOM 819 O O . ALA A 1 97 ? 14.724 8.637 -10.033 1.00 94.81 97 ALA A O 1
ATOM 820 N N . LYS A 1 98 ? 14.085 6.900 -11.306 1.00 94.94 98 LYS A N 1
ATOM 821 C CA . LYS A 1 98 ? 14.426 5.874 -10.313 1.00 94.94 98 LYS A CA 1
ATOM 822 C C . LYS A 1 98 ? 15.930 5.749 -10.066 1.00 94.94 98 LYS A C 1
ATOM 824 O O . LYS A 1 98 ? 16.346 5.600 -8.917 1.00 94.94 98 LYS A O 1
ATOM 829 N N . CYS A 1 99 ? 16.765 5.896 -11.097 1.00 92.50 99 CYS A N 1
ATOM 830 C CA . CYS A 1 99 ? 18.215 5.992 -10.915 1.00 92.50 99 CYS A CA 1
ATOM 831 C C . CYS A 1 99 ? 18.592 7.183 -10.025 1.00 92.50 99 CYS A C 1
ATOM 833 O O . CYS A 1 99 ? 19.436 7.039 -9.139 1.00 92.50 99 CYS A O 1
ATOM 835 N N . LEU A 1 100 ? 17.951 8.341 -10.226 1.00 91.06 100 LEU A N 1
ATOM 836 C CA . LEU A 1 100 ? 18.219 9.537 -9.430 1.00 91.06 100 LEU A CA 1
ATOM 837 C C . LEU A 1 100 ? 17.832 9.329 -7.962 1.00 91.06 100 LEU A C 1
ATOM 839 O O . LEU A 1 100 ? 18.634 9.646 -7.084 1.00 91.06 100 LEU A O 1
ATOM 843 N N . ALA A 1 101 ? 16.661 8.737 -7.702 1.00 90.44 101 ALA A N 1
ATOM 844 C CA . ALA A 1 101 ? 16.213 8.375 -6.354 1.00 90.44 101 ALA A CA 1
ATOM 845 C C . ALA A 1 101 ? 17.193 7.413 -5.648 1.00 90.44 101 ALA A C 1
ATOM 847 O O . ALA A 1 101 ? 17.464 7.550 -4.454 1.00 90.44 101 ALA A O 1
ATOM 848 N N . CYS A 1 102 ? 17.822 6.504 -6.401 1.00 89.50 102 CYS A N 1
ATOM 849 C CA . CYS A 1 102 ? 18.870 5.607 -5.899 1.00 89.50 102 CYS A CA 1
ATOM 850 C C . CYS A 1 102 ? 20.256 6.264 -5.756 1.00 89.50 102 CYS A C 1
ATOM 852 O O . CYS A 1 102 ? 21.210 5.603 -5.344 1.00 89.50 102 CYS A O 1
ATOM 854 N N . GLY A 1 103 ? 20.407 7.541 -6.116 1.00 86.75 103 GLY A N 1
ATOM 855 C CA . GLY A 1 103 ? 21.689 8.252 -6.105 1.00 86.75 103 GLY A CA 1
ATOM 856 C C . GLY A 1 103 ? 22.619 7.932 -7.284 1.00 86.75 103 GLY A C 1
ATOM 857 O O . GLY A 1 103 ? 23.752 8.413 -7.303 1.00 86.75 103 GLY A O 1
ATOM 858 N N . GLN A 1 104 ? 22.160 7.176 -8.286 1.00 87.12 104 GLN A N 1
ATOM 859 C CA . GLN A 1 104 ? 22.919 6.817 -9.493 1.00 87.12 104 GLN A CA 1
ATOM 860 C C . GLN A 1 104 ? 22.835 7.948 -10.526 1.00 87.12 104 GLN A C 1
ATOM 862 O O . GLN A 1 104 ? 22.073 7.895 -11.493 1.00 87.12 104 GLN A O 1
ATOM 867 N N . ARG A 1 105 ? 23.562 9.041 -10.266 1.00 86.31 105 ARG A N 1
ATOM 868 C CA . ARG A 1 105 ? 23.425 10.307 -11.010 1.00 86.31 105 ARG A CA 1
ATOM 869 C C . ARG A 1 105 ? 23.814 10.197 -12.487 1.00 86.31 105 ARG A C 1
ATOM 871 O O . ARG A 1 105 ? 23.172 10.839 -13.314 1.00 86.31 105 ARG A O 1
ATOM 878 N N . GLU A 1 106 ? 24.849 9.430 -12.819 1.00 83.88 106 GLU A N 1
ATOM 879 C CA . GLU A 1 106 ? 25.328 9.290 -14.203 1.00 83.88 106 GLU A CA 1
ATOM 880 C C . GLU A 1 106 ? 24.328 8.498 -15.057 1.00 83.88 106 GLU A C 1
ATOM 882 O O . GLU A 1 106 ? 23.945 8.927 -16.148 1.00 83.88 106 GLU A O 1
ATOM 887 N N . GLU A 1 107 ? 23.824 7.386 -14.527 1.00 85.88 107 GLU A N 1
ATOM 888 C CA . GLU A 1 107 ? 22.779 6.568 -15.137 1.00 85.88 107 GLU A CA 1
ATOM 889 C C . GLU A 1 107 ? 21.473 7.348 -15.275 1.00 85.88 107 GLU A C 1
ATOM 891 O O . GLU A 1 107 ? 20.852 7.318 -16.341 1.00 85.88 107 GLU A O 1
ATOM 896 N N . ALA A 1 108 ? 21.082 8.084 -14.229 1.00 89.88 108 ALA A N 1
ATOM 897 C CA . ALA A 1 108 ? 19.905 8.942 -14.257 1.00 89.88 108 ALA A CA 1
ATOM 898 C C . ALA A 1 108 ? 19.980 9.928 -15.419 1.00 89.88 108 ALA A C 1
ATOM 900 O O . ALA A 1 108 ? 19.060 10.027 -16.229 1.00 89.88 108 ALA A O 1
ATOM 901 N N . LEU A 1 109 ? 21.116 10.610 -15.538 1.00 87.94 109 LEU A N 1
ATOM 902 C CA . LEU A 1 109 ? 21.347 11.582 -16.585 1.00 87.94 109 LEU A CA 1
ATOM 903 C C . LEU A 1 109 ? 21.296 10.956 -17.984 1.00 87.94 109 LEU A C 1
ATOM 905 O O . LEU A 1 109 ? 20.658 11.515 -18.873 1.00 87.94 109 LEU A O 1
ATOM 909 N N . LYS A 1 110 ? 21.911 9.785 -18.175 1.00 90.00 110 LYS A N 1
ATOM 910 C CA . LYS A 1 110 ? 21.883 9.058 -19.452 1.00 90.00 110 LYS A CA 1
ATOM 911 C C . LYS A 1 110 ? 20.452 8.766 -19.911 1.00 90.00 110 LYS A C 1
ATOM 913 O O . LYS A 1 110 ? 20.126 8.962 -21.081 1.00 90.00 110 LYS A O 1
ATOM 918 N N . TYR A 1 111 ? 19.600 8.291 -19.006 1.00 93.56 111 TYR A N 1
ATOM 919 C CA . TYR A 1 111 ? 18.210 7.974 -19.328 1.00 93.56 111 TYR A CA 1
ATOM 920 C C . TYR A 1 111 ? 17.350 9.230 -19.525 1.00 93.56 111 TYR A C 1
ATOM 922 O O . TYR A 1 111 ? 16.605 9.306 -20.503 1.00 93.56 111 TYR A O 1
ATOM 930 N N . LEU A 1 112 ? 17.501 10.247 -18.671 1.00 92.19 112 LEU A N 1
ATOM 931 C CA . LEU A 1 112 ? 16.789 11.522 -18.819 1.00 92.19 112 LEU A CA 1
ATOM 932 C C . LEU A 1 112 ? 17.173 12.241 -20.116 1.00 92.19 112 LEU A C 1
ATOM 934 O O . LEU A 1 112 ? 16.297 12.773 -20.793 1.00 92.19 112 LEU A O 1
ATOM 938 N N . GLN A 1 113 ? 18.447 12.191 -20.519 1.00 90.12 113 GLN A N 1
ATOM 939 C CA . GLN A 1 113 ? 18.892 12.724 -21.805 1.00 90.12 113 GLN A CA 1
ATOM 940 C C . GLN A 1 113 ? 18.210 12.011 -22.971 1.00 90.12 113 GLN A C 1
ATOM 942 O O . GLN A 1 113 ? 17.701 12.668 -23.876 1.00 90.12 113 GLN A O 1
ATOM 947 N N . LYS A 1 114 ? 18.133 10.680 -22.926 1.00 92.44 114 LYS A N 1
ATOM 948 C CA . LYS A 1 114 ? 17.462 9.889 -23.961 1.00 92.44 114 LYS A CA 1
ATOM 949 C C . LYS A 1 114 ? 15.963 10.203 -24.050 1.00 92.44 114 LYS A C 1
ATOM 951 O O . LYS A 1 114 ? 15.432 10.322 -25.152 1.00 92.44 114 LYS A O 1
ATOM 956 N N . SER A 1 115 ? 15.301 10.401 -22.907 1.00 93.94 115 SER A N 1
ATOM 957 C CA . SER A 1 115 ? 13.915 10.881 -22.870 1.00 93.94 115 SER A CA 1
ATOM 958 C C . SER A 1 115 ? 13.788 12.277 -23.481 1.00 93.94 115 SER A C 1
ATOM 960 O O . SER A 1 115 ? 12.946 12.483 -24.348 1.00 93.94 115 SER A O 1
ATOM 962 N N . TYR A 1 116 ? 14.641 13.218 -23.072 1.00 90.38 116 TYR A N 1
ATOM 963 C CA . TYR A 1 116 ? 14.624 14.607 -23.537 1.00 90.38 116 TYR A CA 1
ATOM 964 C C . TYR A 1 116 ? 14.867 14.732 -25.047 1.00 90.38 116 TYR A C 1
ATOM 966 O O . TYR A 1 116 ? 14.205 15.514 -25.728 1.00 90.38 116 TYR A O 1
ATOM 974 N N . GLU A 1 117 ? 15.805 13.957 -25.594 1.00 88.81 117 GLU A N 1
ATOM 975 C CA . GLU A 1 117 ? 16.097 13.939 -27.030 1.00 88.81 117 GLU A CA 1
ATOM 976 C C . GLU A 1 117 ? 14.901 13.452 -27.860 1.00 88.81 117 GLU A C 1
ATOM 978 O O . GLU A 1 117 ? 14.699 13.933 -28.976 1.00 88.81 117 GLU A O 1
ATOM 983 N N . ALA A 1 118 ? 14.091 12.543 -27.309 1.00 91.69 118 ALA A N 1
ATOM 984 C CA . ALA A 1 118 ? 12.890 12.021 -27.953 1.00 91.69 118 ALA A CA 1
ATOM 985 C C . ALA A 1 118 ? 11.651 12.911 -27.740 1.00 91.69 118 ALA A C 1
ATOM 987 O O . ALA A 1 118 ? 10.866 13.101 -28.669 1.00 91.69 118 ALA A O 1
ATOM 988 N N . ASN A 1 119 ? 11.471 13.464 -26.539 1.00 90.31 119 ASN A N 1
ATOM 989 C CA . ASN A 1 119 ? 10.422 14.420 -26.203 1.00 90.31 119 ASN A CA 1
ATOM 990 C C . ASN A 1 119 ? 10.926 15.387 -25.122 1.00 90.31 119 ASN A C 1
ATOM 992 O O . ASN A 1 119 ? 11.071 15.027 -23.952 1.00 90.31 119 ASN A O 1
ATOM 996 N N . ARG A 1 120 ? 11.184 16.631 -25.533 1.00 85.50 120 ARG A N 1
ATOM 997 C CA . ARG A 1 120 ? 11.785 17.653 -24.670 1.00 85.50 120 ARG A CA 1
ATOM 998 C C . ARG A 1 120 ? 10.873 18.065 -23.529 1.00 85.50 120 ARG A C 1
ATOM 1000 O O . ARG A 1 120 ? 11.350 18.219 -22.409 1.00 85.50 120 ARG A O 1
ATOM 1007 N N . ASP A 1 121 ? 9.592 18.228 -23.829 1.00 85.75 121 ASP A N 1
ATOM 1008 C CA . ASP A 1 121 ? 8.624 18.813 -22.905 1.00 85.75 121 ASP A CA 1
ATOM 1009 C C . ASP A 1 121 ? 8.307 17.830 -21.774 1.00 85.75 121 ASP A C 1
ATOM 1011 O O . ASP A 1 121 ? 8.171 18.230 -20.621 1.00 85.75 121 ASP A O 1
ATOM 1015 N N . HIS A 1 122 ? 8.309 16.526 -22.071 1.00 86.56 122 HIS A N 1
ATOM 1016 C CA . HIS A 1 122 ? 7.995 15.488 -21.089 1.00 86.56 122 HIS A CA 1
ATOM 1017 C C . HIS A 1 122 ? 8.928 15.492 -19.866 1.00 86.56 122 HIS A C 1
ATOM 1019 O O . HIS A 1 122 ? 8.458 15.335 -18.747 1.00 86.56 122 HIS A O 1
ATOM 1025 N N . VAL A 1 123 ? 10.238 15.713 -20.042 1.00 83.69 123 VAL A N 1
ATOM 1026 C CA . VAL A 1 123 ? 11.191 15.695 -18.909 1.00 83.69 123 VAL A CA 1
ATOM 1027 C C . VAL A 1 123 ? 10.937 16.835 -17.920 1.00 83.69 123 VAL A C 1
ATOM 1029 O O . VAL A 1 123 ? 11.231 16.689 -16.734 1.00 83.69 123 VAL A O 1
ATOM 1032 N N . PHE A 1 124 ? 10.397 17.956 -18.398 1.00 82.88 124 PHE A N 1
ATOM 1033 C CA . PHE A 1 124 ? 10.140 19.133 -17.573 1.00 82.88 124 PHE A CA 1
ATOM 1034 C C . PHE A 1 124 ? 8.721 19.180 -17.005 1.00 82.88 124 PHE A C 1
ATOM 1036 O O . PHE A 1 124 ? 8.517 19.909 -16.046 1.00 82.88 124 PHE A O 1
ATOM 1043 N N . ALA A 1 125 ? 7.779 18.399 -17.544 1.00 79.00 125 ALA A N 1
ATOM 1044 C CA . ALA A 1 125 ? 6.365 18.467 -17.172 1.00 79.00 125 ALA A CA 1
ATOM 1045 C C . ALA A 1 125 ? 5.930 17.602 -15.981 1.00 79.00 125 ALA A C 1
ATOM 1047 O O . ALA A 1 125 ? 4.832 17.799 -15.475 1.00 79.00 125 ALA A O 1
ATOM 1048 N N . GLU A 1 126 ? 6.753 16.648 -15.551 1.00 76.75 126 GLU A N 1
ATOM 1049 C CA . GLU A 1 126 ? 6.312 15.591 -14.627 1.00 76.75 126 GLU A CA 1
ATOM 1050 C C . GLU A 1 126 ? 6.712 15.843 -13.158 1.00 76.75 126 GLU A C 1
ATOM 1052 O O . GLU A 1 126 ? 5.852 15.865 -12.285 1.00 76.75 126 GLU A O 1
ATOM 1057 N N . ASP A 1 127 ? 8.005 16.036 -12.860 1.00 81.56 127 ASP A N 1
ATOM 1058 C CA . ASP A 1 127 ? 8.522 16.213 -11.487 1.00 81.56 127 ASP A CA 1
ATOM 1059 C C . ASP A 1 127 ? 9.575 17.328 -11.461 1.00 81.56 127 ASP A C 1
ATOM 1061 O O . ASP A 1 127 ? 10.603 17.262 -12.150 1.00 81.56 127 ASP A O 1
ATOM 1065 N N . GLU A 1 128 ? 9.333 18.348 -10.636 1.00 83.69 128 GLU A N 1
ATOM 1066 C CA . GLU A 1 128 ? 10.177 19.539 -10.535 1.00 83.69 128 GLU A CA 1
ATOM 1067 C C . GLU A 1 128 ? 11.613 19.218 -10.086 1.00 83.69 128 GLU A C 1
ATOM 1069 O O . GLU A 1 128 ? 12.582 19.810 -10.573 1.00 83.69 128 GLU A O 1
ATOM 1074 N N . ARG A 1 129 ? 11.801 18.223 -9.212 1.00 86.62 129 ARG A N 1
ATOM 1075 C CA . ARG A 1 129 ? 13.131 17.823 -8.722 1.00 86.62 129 ARG A CA 1
ATOM 1076 C C . ARG A 1 129 ? 13.961 17.240 -9.858 1.00 86.62 129 ARG A C 1
ATOM 1078 O O . ARG A 1 129 ? 15.156 17.529 -9.971 1.00 86.62 129 ARG A O 1
ATOM 1085 N N . ILE A 1 130 ? 13.325 16.450 -10.723 1.00 86.94 130 ILE A N 1
ATOM 1086 C CA . ILE A 1 130 ? 13.954 15.870 -11.914 1.00 86.94 130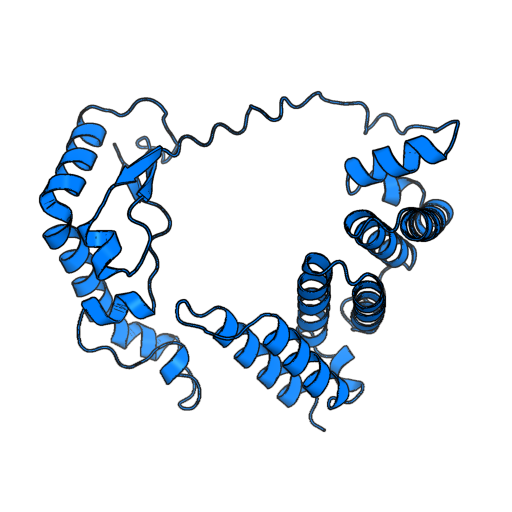 ILE A CA 1
ATOM 1087 C C . ILE A 1 130 ? 14.250 16.965 -12.940 1.00 86.94 130 ILE A C 1
ATOM 1089 O O . ILE A 1 130 ? 15.371 17.029 -13.457 1.00 86.94 130 ILE A O 1
ATOM 1093 N N . ALA A 1 131 ? 13.295 17.867 -13.177 1.00 86.06 131 ALA A N 1
ATOM 1094 C CA . ALA A 1 131 ? 13.469 19.029 -14.042 1.00 86.06 131 ALA A CA 1
ATOM 1095 C C . ALA A 1 131 ? 14.671 19.884 -13.603 1.00 86.06 131 ALA A C 1
ATOM 1097 O O . ALA A 1 131 ? 15.548 20.191 -14.416 1.00 86.06 131 ALA A O 1
ATOM 1098 N N . LYS A 1 132 ? 14.774 20.206 -12.308 1.00 85.12 132 LYS A N 1
ATOM 1099 C CA . LYS A 1 132 ? 15.874 20.982 -11.715 1.00 85.12 132 LYS A CA 1
ATOM 1100 C C . LYS A 1 132 ? 17.214 20.255 -11.818 1.00 85.12 132 LYS A C 1
ATOM 1102 O O . LYS A 1 132 ? 18.210 20.863 -12.220 1.00 85.12 132 LYS A O 1
ATOM 1107 N N . PHE A 1 133 ? 17.245 18.954 -11.516 1.00 85.75 133 PHE A N 1
ATOM 1108 C CA . PHE A 1 133 ? 18.437 18.118 -11.689 1.00 85.75 133 PHE A CA 1
ATOM 1109 C C . PHE A 1 133 ? 18.947 18.159 -13.134 1.00 85.75 133 PHE A C 1
ATOM 1111 O O . PHE A 1 133 ? 20.128 18.430 -13.364 1.00 85.75 133 PHE A O 1
ATOM 1118 N N . PHE A 1 134 ? 18.058 17.939 -14.103 1.00 84.19 134 PHE A N 1
ATOM 1119 C CA . PHE A 1 134 ? 18.426 17.868 -15.512 1.00 84.19 134 PHE A CA 1
ATOM 1120 C C . PHE A 1 134 ? 18.784 19.248 -16.094 1.00 84.19 134 PHE A C 1
ATOM 1122 O O . PHE A 1 134 ? 19.741 19.378 -16.858 1.00 84.19 134 PHE A O 1
ATOM 1129 N N . LYS A 1 135 ? 18.095 20.315 -15.669 1.00 81.19 135 LYS A N 1
ATOM 1130 C CA . LYS A 1 135 ? 18.369 21.709 -16.065 1.00 81.19 135 LYS A CA 1
ATOM 1131 C C . LYS A 1 135 ? 19.789 22.148 -15.713 1.00 81.19 135 LYS A C 1
ATOM 1133 O O . LYS A 1 135 ? 20.454 22.764 -16.547 1.00 81.19 135 LYS A O 1
ATOM 1138 N N . ASN A 1 136 ? 20.274 21.787 -14.524 1.00 78.12 136 ASN A N 1
ATOM 1139 C CA . ASN A 1 136 ? 21.642 22.089 -14.091 1.00 78.12 136 ASN A CA 1
ATOM 1140 C C . ASN A 1 136 ? 22.710 21.451 -14.996 1.00 78.12 136 ASN A C 1
ATOM 1142 O O . ASN A 1 136 ? 23.830 21.953 -15.065 1.00 78.12 136 ASN A O 1
ATOM 1146 N N . TYR A 1 137 ? 22.373 20.374 -15.712 1.00 73.31 137 TYR A N 1
ATOM 1147 C CA . TYR A 1 137 ? 23.287 19.707 -16.636 1.00 73.31 137 TYR A CA 1
ATOM 1148 C C . TYR A 1 137 ? 23.351 20.361 -18.030 1.00 73.31 137 TYR A C 1
ATOM 1150 O O . TYR A 1 137 ? 24.391 20.319 -18.680 1.00 73.31 137 TYR A O 1
ATOM 1158 N N . LEU A 1 138 ? 22.276 21.003 -18.503 1.00 72.38 138 LEU A N 1
ATOM 1159 C CA . LEU A 1 138 ? 22.163 21.461 -19.899 1.00 72.38 138 LEU A CA 1
ATOM 1160 C C . LEU A 1 138 ? 22.980 22.722 -20.255 1.00 72.38 138 LEU A C 1
ATOM 1162 O O . LEU A 1 138 ? 23.003 23.102 -21.423 1.00 72.38 138 LEU A O 1
ATOM 1166 N N . ALA A 1 139 ? 23.641 23.376 -19.294 1.00 56.00 139 ALA A N 1
ATOM 1167 C CA . ALA A 1 139 ? 24.487 24.577 -19.448 1.00 56.00 139 ALA A CA 1
ATOM 1168 C C . ALA A 1 139 ? 23.861 25.824 -20.137 1.00 56.00 139 ALA A C 1
ATOM 1170 O O . ALA A 1 139 ? 24.447 26.901 -20.062 1.00 56.00 139 ALA A O 1
ATOM 1171 N N . ASN A 1 140 ? 22.685 25.730 -20.772 1.00 53.00 140 ASN A N 1
ATOM 1172 C CA . ASN A 1 140 ? 21.858 26.839 -21.268 1.00 53.00 140 ASN A CA 1
ATOM 1173 C C . ASN A 1 140 ? 20.437 26.336 -21.631 1.00 53.00 140 ASN A C 1
ATOM 1175 O O . ASN A 1 140 ? 20.184 25.954 -22.778 1.00 53.00 140 ASN A O 1
ATOM 1179 N N . PRO A 1 141 ? 19.491 26.287 -20.680 1.00 51.19 141 PRO A N 1
ATOM 1180 C CA . PRO A 1 141 ? 18.147 25.775 -20.941 1.00 51.19 141 PRO A CA 1
ATOM 1181 C C . PRO A 1 141 ? 17.287 26.786 -21.723 1.00 51.19 141 PRO A C 1
ATOM 1183 O O . PRO A 1 141 ? 17.193 27.954 -21.349 1.00 51.19 141 PRO A O 1
ATOM 1186 N N . LYS A 1 142 ? 16.587 26.336 -22.776 1.00 48.03 142 LYS A N 1
ATOM 1187 C CA . LYS A 1 142 ? 15.372 27.018 -23.258 1.00 48.03 142 LYS A CA 1
ATOM 1188 C C . LYS A 1 142 ? 14.223 26.581 -22.351 1.00 48.03 142 LYS A C 1
ATOM 1190 O O . LYS A 1 142 ? 13.715 25.479 -22.505 1.00 48.03 142 LYS A O 1
ATOM 1195 N N . ILE A 1 143 ? 13.889 27.419 -21.378 1.00 45.94 143 ILE A N 1
ATOM 1196 C CA . ILE A 1 143 ? 12.806 27.188 -20.416 1.00 45.94 143 ILE A CA 1
ATOM 1197 C C . ILE A 1 143 ? 11.465 27.473 -21.108 1.00 45.94 143 ILE A C 1
ATOM 1199 O O . ILE A 1 143 ? 11.328 28.508 -21.763 1.00 45.94 143 ILE A O 1
ATOM 1203 N N . LEU A 1 144 ? 10.494 26.564 -20.972 1.00 43.38 144 LEU A N 1
ATOM 1204 C CA . LEU A 1 144 ? 9.092 26.868 -21.261 1.00 43.38 144 LEU A CA 1
ATOM 1205 C C . LEU A 1 144 ? 8.547 27.751 -20.122 1.00 43.38 144 LEU A C 1
ATOM 1207 O O . LEU A 1 144 ? 8.750 27.393 -18.961 1.00 43.38 144 LEU A O 1
ATOM 1211 N N . PRO A 1 145 ? 7.885 28.887 -20.417 1.00 46.31 145 PRO A N 1
ATOM 1212 C CA . PRO A 1 145 ? 7.416 29.847 -19.406 1.00 46.31 145 PRO A CA 1
ATOM 1213 C C . PRO A 1 145 ? 6.520 29.257 -18.307 1.00 46.31 145 PRO A C 1
ATOM 1215 O O . PRO A 1 145 ? 6.415 29.838 -17.236 1.00 46.31 145 PRO A O 1
ATOM 1218 N N . GLU A 1 146 ? 5.906 28.105 -18.564 1.00 48.75 146 GLU A N 1
ATOM 1219 C CA . GLU A 1 146 ? 4.937 27.430 -17.691 1.00 48.75 146 GLU A CA 1
ATOM 1220 C C . GLU A 1 146 ? 5.560 26.822 -16.417 1.00 48.75 146 GLU A C 1
ATOM 1222 O O . GLU A 1 146 ? 4.827 26.441 -15.517 1.00 48.75 146 GLU A O 1
ATOM 1227 N N . PHE A 1 147 ? 6.896 26.780 -16.308 1.00 43.38 147 PHE A N 1
ATOM 1228 C CA . PHE A 1 147 ? 7.629 26.289 -15.124 1.00 43.38 147 PHE A CA 1
ATOM 1229 C C . PHE A 1 147 ? 8.355 27.402 -14.355 1.00 43.38 147 PHE A C 1
ATOM 1231 O O . PHE A 1 147 ? 9.310 27.139 -13.621 1.00 43.38 147 PHE A O 1
ATOM 1238 N N . MET A 1 148 ? 7.979 28.664 -14.574 1.00 42.50 148 MET A N 1
ATOM 1239 C CA . MET A 1 148 ? 8.454 29.765 -13.739 1.00 42.50 148 MET A CA 1
ATOM 1240 C C . MET A 1 148 ? 7.657 29.782 -12.432 1.00 42.50 148 MET A C 1
ATOM 1242 O O . MET A 1 148 ? 6.547 30.295 -12.416 1.00 42.50 148 MET A O 1
ATOM 1246 N N . GLU A 1 149 ? 8.256 29.179 -11.401 1.00 45.12 149 GLU A N 1
ATOM 1247 C CA . GLU A 1 149 ? 8.035 29.357 -9.955 1.00 45.12 149 GLU A CA 1
ATOM 1248 C C . GLU A 1 149 ? 6.829 30.249 -9.586 1.00 45.12 149 GLU A C 1
ATOM 1250 O O . GLU A 1 149 ? 6.945 31.472 -9.502 1.00 45.12 149 GLU A O 1
ATOM 1255 N N . GLU A 1 150 ? 5.681 29.628 -9.301 1.00 38.78 150 GLU A N 1
ATOM 1256 C CA . GLU A 1 150 ? 4.897 30.087 -8.155 1.00 38.78 150 GLU A CA 1
ATOM 1257 C C . GLU A 1 150 ? 5.634 29.529 -6.933 1.00 38.78 150 GLU A C 1
ATOM 1259 O O . GLU A 1 150 ? 5.729 28.313 -6.771 1.00 38.78 150 GLU A O 1
ATOM 1264 N N . GLU A 1 151 ? 6.260 30.406 -6.143 1.00 38.50 151 GLU A N 1
ATOM 1265 C CA . GLU A 1 151 ? 6.764 30.061 -4.812 1.00 38.50 151 GLU A CA 1
ATOM 1266 C C . GLU A 1 151 ? 5.556 29.614 -3.976 1.00 38.50 151 GLU A C 1
ATOM 1268 O O . GLU A 1 151 ? 4.865 30.432 -3.375 1.00 38.50 151 GLU A O 1
ATOM 1273 N N . PHE A 1 152 ? 5.242 28.320 -4.005 1.00 37.44 152 PHE A N 1
ATOM 1274 C CA . PHE A 1 152 ? 4.392 27.714 -2.996 1.00 37.44 152 PHE A CA 1
ATOM 1275 C C . PHE A 1 152 ? 5.240 27.630 -1.730 1.00 37.44 152 PHE A C 1
ATOM 1277 O O . PHE A 1 152 ? 6.226 26.890 -1.697 1.00 37.44 152 PHE A O 1
ATOM 1284 N N . ASP A 1 153 ? 4.885 28.416 -0.714 1.00 40.38 153 ASP A N 1
ATOM 1285 C CA . ASP A 1 153 ? 5.345 28.158 0.646 1.00 40.38 153 ASP A CA 1
ATOM 1286 C C . ASP A 1 153 ? 4.919 26.719 0.981 1.00 40.38 153 ASP A C 1
ATOM 1288 O O . ASP A 1 153 ? 3.731 26.415 1.088 1.00 40.38 153 ASP A O 1
ATOM 1292 N N . GLU A 1 154 ? 5.892 25.809 1.110 1.00 41.78 154 GLU A N 1
ATOM 1293 C CA . GLU A 1 154 ? 5.671 24.418 1.547 1.00 41.78 154 GLU A CA 1
ATOM 1294 C C . GLU A 1 154 ? 4.988 24.346 2.931 1.00 41.78 154 GLU A C 1
ATOM 1296 O O . GLU A 1 154 ? 4.516 23.283 3.331 1.00 41.78 154 GLU A O 1
ATOM 1301 N N . ASP A 1 155 ? 4.896 25.480 3.630 1.00 43.34 155 ASP A N 1
ATOM 1302 C CA . ASP A 1 155 ? 4.309 25.646 4.956 1.00 43.34 155 ASP A CA 1
ATOM 1303 C C . ASP A 1 155 ? 2.769 25.807 4.953 1.00 43.34 155 ASP A C 1
ATOM 1305 O O . ASP A 1 155 ? 2.182 25.891 6.024 1.00 43.34 155 ASP A O 1
ATOM 1309 N N . GLU A 1 156 ? 2.080 25.834 3.800 1.00 42.62 156 GLU A N 1
ATOM 1310 C CA . GLU A 1 156 ? 0.614 26.055 3.735 1.00 42.62 156 GLU A CA 1
ATOM 1311 C C . GLU A 1 156 ? -0.233 24.763 3.626 1.00 42.62 156 GLU A C 1
ATOM 1313 O O . GLU A 1 156 ? -1.407 24.796 3.253 1.00 42.62 156 GLU A O 1
ATOM 1318 N N . PHE A 1 157 ? 0.334 23.605 3.976 1.00 41.56 157 PHE A N 1
ATOM 1319 C CA . PHE A 1 157 ? -0.457 22.444 4.404 1.00 41.56 157 PHE A CA 1
ATOM 1320 C C . PHE A 1 157 ? -0.464 22.407 5.932 1.00 41.56 157 PHE A C 1
ATOM 1322 O O . PHE A 1 157 ? 0.211 21.578 6.544 1.00 41.56 157 PHE A O 1
ATOM 1329 N N . ASP A 1 158 ? -1.213 23.323 6.548 1.00 48.34 158 ASP A N 1
ATOM 1330 C CA . ASP A 1 158 ? -1.535 23.226 7.970 1.00 48.34 158 ASP A CA 1
ATOM 1331 C C . ASP A 1 158 ? -2.364 21.947 8.179 1.00 48.34 158 ASP A C 1
ATOM 1333 O O . ASP A 1 158 ? -3.567 21.906 7.925 1.00 48.34 158 ASP A O 1
ATOM 1337 N N . ASP A 1 159 ? -1.702 20.864 8.589 1.00 58.75 159 ASP A N 1
ATOM 1338 C CA . ASP A 1 159 ? -2.367 19.699 9.165 1.00 58.75 159 ASP A CA 1
ATOM 1339 C C . ASP A 1 159 ? -2.953 20.150 10.509 1.00 58.75 159 ASP A C 1
ATOM 1341 O O . ASP A 1 159 ? -2.243 20.249 11.511 1.00 58.75 159 ASP A O 1
ATOM 1345 N N . PHE A 1 160 ? -4.251 20.476 10.527 1.00 69.88 160 PHE A N 1
ATOM 1346 C CA . PHE A 1 160 ? -4.973 20.885 11.739 1.00 69.88 160 PHE A CA 1
ATOM 1347 C C . PHE A 1 160 ? -5.211 19.706 12.706 1.00 69.88 160 PHE A C 1
ATOM 1349 O O . PHE A 1 160 ? -5.940 19.831 13.698 1.00 69.88 160 PHE A O 1
ATOM 1356 N N . GLY A 1 161 ? -4.626 18.538 12.422 1.00 81.75 161 GLY A N 1
ATOM 1357 C CA . GLY A 1 161 ? -4.577 17.399 13.320 1.00 81.75 161 GLY A CA 1
ATOM 1358 C C . GLY A 1 161 ? -3.744 17.669 14.577 1.00 81.75 161 GLY A C 1
ATOM 1359 O O . GLY A 1 1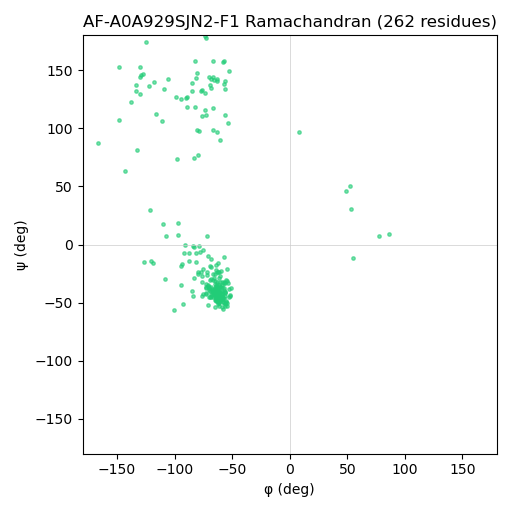61 ? -2.684 18.289 14.550 1.00 81.75 161 GLY A O 1
ATOM 1360 N N . PHE A 1 162 ? -4.204 17.154 15.715 1.00 89.50 162 PHE A N 1
ATOM 1361 C CA . PHE A 1 162 ? -3.458 17.166 16.973 1.00 89.50 162 PHE A CA 1
ATOM 1362 C C . PHE A 1 162 ? -3.432 15.776 17.609 1.00 89.50 162 PHE A C 1
ATOM 1364 O O . PHE A 1 162 ? -4.346 14.973 17.436 1.00 89.50 162 PHE A O 1
ATOM 1371 N N . GLU A 1 163 ? -2.395 15.484 18.393 1.00 92.31 163 GLU A N 1
ATOM 1372 C CA . GLU A 1 163 ? -2.289 14.202 19.093 1.00 92.31 163 GLU A CA 1
ATOM 1373 C C . GLU A 1 163 ? -3.045 14.211 20.430 1.00 92.31 163 GLU A C 1
ATOM 1375 O O . GLU A 1 163 ? -2.944 15.147 21.228 1.00 92.31 163 GLU A O 1
ATOM 1380 N N . THR A 1 164 ? -3.738 13.114 20.733 1.00 92.94 164 THR A N 1
ATOM 1381 C CA . THR A 1 164 ? -4.280 12.830 22.067 1.00 92.94 164 THR A CA 1
ATOM 1382 C C . THR A 1 164 ? -3.849 11.454 22.558 1.00 92.94 164 THR A C 1
ATOM 1384 O O . THR A 1 164 ? -3.752 10.505 21.785 1.00 92.94 164 THR A O 1
ATOM 1387 N N . GLU A 1 165 ? -3.650 11.319 23.867 1.00 95.50 165 GLU A N 1
ATOM 1388 C CA . GLU A 1 165 ? -3.316 10.036 24.487 1.00 95.50 165 GLU A CA 1
ATOM 1389 C C . GLU A 1 165 ? -4.579 9.274 24.910 1.00 95.50 165 GLU A C 1
ATOM 1391 O O . GLU A 1 165 ? -5.414 9.805 25.647 1.00 95.50 165 GLU A O 1
ATOM 1396 N N . LEU A 1 166 ? -4.714 8.025 24.452 1.00 95.94 166 LEU A N 1
ATOM 1397 C CA . LEU A 1 166 ? -5.820 7.121 24.785 1.00 95.94 166 LEU A CA 1
ATOM 1398 C C . LEU A 1 166 ? -5.274 5.733 25.162 1.00 95.94 166 LEU A C 1
ATOM 1400 O O . LEU A 1 166 ? -5.239 4.805 24.352 1.00 95.94 166 LEU A O 1
ATOM 1404 N N . GLU A 1 167 ? -4.830 5.582 26.413 1.00 95.62 167 GLU A N 1
ATOM 1405 C CA . GLU A 1 167 ? -4.190 4.353 26.910 1.00 95.62 167 GLU A CA 1
ATOM 1406 C C . GLU A 1 167 ? -5.056 3.094 26.756 1.00 95.62 167 GLU A C 1
ATOM 1408 O O . GLU A 1 167 ? -4.544 2.018 26.434 1.00 95.62 167 GLU A O 1
ATOM 1413 N N . TYR A 1 168 ? -6.369 3.203 26.980 1.00 95.12 168 TYR A N 1
ATOM 1414 C CA . TYR A 1 168 ? -7.253 2.043 26.875 1.00 95.12 168 TYR A CA 1
ATOM 1415 C C . TYR A 1 168 ? -7.410 1.609 25.415 1.00 95.12 168 TYR A C 1
ATOM 1417 O O . TYR A 1 168 ? -7.393 0.411 25.127 1.00 95.12 168 TYR A O 1
ATOM 1425 N N . PHE A 1 169 ? -7.497 2.573 24.491 1.00 95.31 169 PHE A N 1
ATOM 1426 C CA . PHE A 1 169 ? -7.534 2.293 23.055 1.00 95.31 169 PHE A CA 1
ATOM 1427 C C . PHE A 1 169 ? -6.259 1.596 22.609 1.00 95.31 169 PHE A C 1
ATOM 1429 O O . PHE A 1 169 ? -6.334 0.525 22.018 1.00 95.31 169 PHE A O 1
ATOM 1436 N N . ALA A 1 170 ? -5.104 2.137 22.990 1.00 93.62 170 ALA A N 1
ATOM 1437 C CA . ALA A 1 170 ? -3.799 1.568 22.674 1.00 93.62 170 ALA A CA 1
ATOM 1438 C C . ALA A 1 170 ? -3.660 0.125 23.148 1.00 93.62 170 ALA A C 1
ATOM 1440 O O . ALA A 1 170 ? -3.219 -0.748 22.402 1.00 93.62 170 ALA A O 1
ATOM 1441 N N . LYS A 1 171 ? -4.113 -0.148 24.375 1.00 94.00 171 LYS A N 1
ATOM 1442 C CA . LYS A 1 171 ? -4.082 -1.490 24.947 1.00 94.00 171 LYS A CA 1
ATOM 1443 C C . LYS A 1 171 ? -4.981 -2.469 24.195 1.00 94.00 171 LYS A C 1
ATOM 1445 O O . LYS A 1 171 ? -4.549 -3.586 23.936 1.00 94.00 171 LYS A O 1
ATOM 1450 N N . ILE A 1 172 ? -6.228 -2.093 23.911 1.00 94.38 172 ILE A N 1
ATOM 1451 C CA . ILE A 1 172 ? -7.189 -3.004 23.276 1.00 94.38 172 ILE A CA 1
ATOM 1452 C C . ILE A 1 172 ? -6.882 -3.181 21.796 1.00 94.38 172 ILE A C 1
ATOM 1454 O O . ILE A 1 172 ? -6.931 -4.304 21.317 1.00 94.38 172 ILE A O 1
ATOM 1458 N N . LEU A 1 173 ? -6.552 -2.103 21.086 1.00 93.12 173 LEU A N 1
ATOM 1459 C CA . LEU A 1 173 ? -6.241 -2.136 19.661 1.00 93.12 173 LEU A CA 1
ATOM 1460 C C . LEU A 1 173 ? -4.799 -2.565 19.380 1.00 93.12 173 LEU A C 1
ATOM 1462 O O . LEU A 1 173 ? -4.466 -2.781 18.224 1.00 93.12 173 LEU A O 1
ATOM 1466 N N . GLU A 1 174 ? -3.943 -2.718 20.390 1.00 91.62 174 GLU A N 1
ATOM 1467 C CA . GLU A 1 174 ? -2.516 -3.017 20.213 1.00 91.62 174 GLU A CA 1
ATOM 1468 C C . GLU A 1 174 ? -1.835 -2.023 19.249 1.00 91.62 174 GLU A C 1
ATOM 1470 O O . GLU A 1 174 ? -1.195 -2.418 18.272 1.00 91.62 174 GLU A O 1
ATOM 1475 N N . GLN A 1 175 ? -2.037 -0.731 19.512 1.00 89.62 175 GLN A N 1
ATOM 1476 C CA . GLN A 1 175 ? -1.505 0.413 18.760 1.00 89.62 175 GLN A CA 1
ATOM 1477 C C . GLN A 1 175 ? -0.740 1.362 19.695 1.00 89.62 175 GLN A C 1
ATOM 1479 O O . GLN A 1 175 ? -0.754 1.183 20.916 1.00 89.62 175 GLN A O 1
ATOM 1484 N N . ASP A 1 176 ? -0.098 2.386 19.127 1.00 88.31 176 ASP A N 1
ATOM 1485 C CA . ASP A 1 176 ? 0.505 3.470 19.903 1.00 88.31 176 ASP A CA 1
ATOM 1486 C C . ASP A 1 176 ? -0.524 4.191 20.789 1.00 88.31 176 ASP A C 1
ATOM 1488 O O . ASP A 1 176 ? -1.739 4.152 20.573 1.00 88.31 176 ASP A O 1
ATOM 1492 N N . THR A 1 177 ? -0.027 4.839 21.843 1.00 88.31 177 THR A N 1
ATOM 1493 C CA . THR A 1 177 ? -0.872 5.560 22.805 1.00 88.31 177 THR A CA 1
ATOM 1494 C C . THR A 1 177 ? -1.401 6.879 22.276 1.00 88.31 177 THR A C 1
ATOM 1496 O O . THR A 1 177 ? -2.398 7.371 22.802 1.00 88.31 177 THR A O 1
ATOM 1499 N N . LYS A 1 178 ? -0.750 7.434 21.254 1.00 92.69 178 LYS A N 1
ATOM 1500 C CA . LYS A 1 178 ? -1.065 8.724 20.651 1.00 92.69 178 LYS A CA 1
ATOM 1501 C C . LYS A 1 178 ? -1.889 8.524 19.390 1.00 92.69 178 LYS A C 1
ATOM 1503 O O . LYS A 1 178 ? -1.484 7.793 18.493 1.00 92.69 178 LYS A O 1
ATOM 1508 N N . TYR A 1 179 ? -3.026 9.199 19.340 1.00 92.00 179 TYR A N 1
ATOM 1509 C CA . TYR A 1 179 ? -3.955 9.168 18.220 1.00 92.00 179 TYR A CA 1
ATOM 1510 C C . TYR A 1 179 ? -4.088 10.559 17.632 1.00 92.00 179 TYR A C 1
ATOM 1512 O O . TYR A 1 179 ? -4.177 11.532 18.384 1.00 92.00 179 TYR A O 1
ATOM 1520 N N . CYS A 1 180 ? -4.138 10.635 16.304 1.00 91.88 180 CYS A N 1
ATOM 1521 C CA . CYS A 1 180 ? -4.502 11.863 15.619 1.00 91.88 180 CYS A CA 1
ATOM 1522 C C . CYS A 1 180 ? -5.989 12.166 15.862 1.00 91.88 180 CYS A C 1
ATOM 1524 O O . CYS A 1 180 ? -6.837 11.263 15.850 1.00 91.88 180 CYS A O 1
ATOM 1526 N N . CYS A 1 181 ? -6.272 13.435 16.122 1.00 93.31 181 CYS A N 1
ATOM 1527 C CA . CYS A 1 181 ? -7.596 14.001 16.278 1.00 93.31 181 CYS A CA 1
ATOM 1528 C C . CYS A 1 181 ? -7.725 15.246 15.411 1.00 93.31 181 CYS A C 1
ATOM 1530 O O . CYS A 1 181 ? -6.810 16.062 15.365 1.00 93.31 181 CYS A O 1
ATOM 1532 N N . THR A 1 182 ? -8.906 15.458 14.842 1.00 94.06 182 THR A N 1
ATOM 1533 C CA . THR A 1 182 ? -9.212 16.658 14.056 1.00 94.06 182 THR A CA 1
ATOM 1534 C C . THR A 1 182 ? -10.566 17.219 14.479 1.00 94.06 182 THR A C 1
ATOM 1536 O O . THR A 1 182 ? -11.558 16.486 14.585 1.00 94.06 182 THR A O 1
ATOM 1539 N N . PHE A 1 183 ? -10.635 18.527 14.725 1.00 94.12 183 PHE A N 1
ATOM 1540 C CA . PHE A 1 183 ? -11.901 19.216 14.967 1.00 94.12 183 PHE A CA 1
ATOM 1541 C C . PHE A 1 183 ? -12.541 19.610 13.643 1.00 94.12 183 PHE A C 1
ATOM 1543 O O . PHE A 1 183 ? -11.884 20.198 12.790 1.00 94.12 183 PHE A O 1
ATOM 1550 N N . LEU A 1 184 ? -13.834 19.322 13.484 1.00 93.44 184 LEU A N 1
ATOM 1551 C CA . LEU A 1 184 ? -14.582 19.678 12.279 1.00 93.44 184 LEU A CA 1
ATOM 1552 C C . LEU A 1 184 ? -15.781 20.562 12.612 1.00 93.44 184 LEU A C 1
ATOM 1554 O O . LEU A 1 184 ? -16.551 20.279 13.535 1.00 93.44 184 LEU A O 1
ATOM 1558 N N . ASN A 1 185 ? -15.989 21.602 11.811 1.00 90.50 185 ASN A N 1
ATOM 1559 C CA . ASN A 1 185 ? -17.194 22.418 11.880 1.00 90.50 185 ASN A CA 1
ATOM 1560 C C . ASN A 1 185 ? -18.422 21.662 11.317 1.00 90.50 185 ASN A C 1
ATOM 1562 O O . ASN A 1 185 ? -18.333 20.559 10.780 1.00 90.50 185 ASN A O 1
ATOM 1566 N N . LYS A 1 186 ? -19.603 22.290 11.361 1.00 89.44 186 LYS A N 1
ATOM 1567 C CA . LYS A 1 186 ? -20.870 21.695 10.876 1.00 89.44 186 LYS A CA 1
ATOM 1568 C C . LYS A 1 186 ? -20.918 21.371 9.379 1.00 89.44 186 LYS A C 1
ATOM 1570 O O . LYS A 1 186 ? -21.835 20.678 8.943 1.00 89.44 186 LYS A O 1
ATOM 1575 N N . LYS A 1 187 ? -20.004 21.924 8.583 1.00 90.50 187 LYS A N 1
ATOM 1576 C CA . LYS A 1 187 ? -19.850 21.627 7.153 1.00 90.50 187 LYS A CA 1
ATOM 1577 C C . LYS A 1 187 ? -18.843 20.503 6.898 1.00 90.50 187 LYS A C 1
ATOM 1579 O O . LYS A 1 187 ? -18.776 20.031 5.770 1.00 90.50 187 LYS A O 1
ATOM 1584 N N . GLY A 1 188 ? -18.135 20.051 7.934 1.00 87.19 188 GLY A N 1
ATOM 1585 C CA . GLY A 1 188 ? -17.072 19.060 7.835 1.00 87.19 188 GLY A CA 1
ATOM 1586 C C . GLY A 1 188 ? -15.702 19.655 7.519 1.00 87.19 188 GLY A C 1
ATOM 1587 O O . GLY A 1 188 ? -14.794 18.881 7.246 1.00 87.19 188 GLY A O 1
ATOM 1588 N N . ASP A 1 189 ? -15.546 20.985 7.548 1.00 88.44 189 ASP A N 1
ATOM 1589 C CA . ASP A 1 189 ? -14.233 21.606 7.350 1.00 88.44 189 ASP A CA 1
ATOM 1590 C C . ASP A 1 189 ? -13.440 21.581 8.661 1.00 88.44 189 ASP A C 1
ATOM 1592 O O . ASP A 1 189 ? -14.015 21.777 9.741 1.00 88.44 189 ASP A O 1
ATOM 1596 N N . GLU A 1 190 ? -12.130 21.376 8.547 1.00 89.44 190 GLU A N 1
ATOM 1597 C CA . GLU A 1 190 ? -11.192 21.400 9.667 1.00 89.44 190 GLU A CA 1
ATOM 1598 C C . GLU A 1 190 ? -11.139 22.785 10.313 1.00 89.44 190 GLU A C 1
ATOM 1600 O O . GLU A 1 190 ? -11.264 23.818 9.646 1.00 89.44 190 GLU A O 1
ATOM 1605 N N . VAL A 1 191 ? -11.012 22.805 11.637 1.00 87.00 191 VAL A N 1
ATOM 1606 C CA . VAL A 1 191 ? -10.896 24.037 12.416 1.00 87.00 191 VAL A CA 1
ATOM 1607 C C . VAL A 1 191 ? -9.767 23.922 13.428 1.00 87.00 191 VAL A C 1
ATOM 1609 O O . VAL A 1 191 ? -9.644 22.912 14.113 1.00 87.00 191 VAL A O 1
ATOM 1612 N N . ASP A 1 192 ? -8.986 24.993 13.539 1.00 82.38 192 ASP A N 1
ATOM 1613 C CA . ASP A 1 192 ? -7.883 25.112 14.497 1.00 82.38 192 ASP A CA 1
ATOM 1614 C C . ASP A 1 192 ? -8.407 25.264 15.938 1.00 82.38 192 ASP A C 1
ATOM 1616 O O . ASP A 1 192 ? -8.092 24.487 16.840 1.00 82.38 192 ASP A O 1
ATOM 1620 N N . GLU A 1 193 ? -9.312 26.224 16.158 1.00 86.12 193 GLU A N 1
ATOM 1621 C CA . GLU A 1 193 ? -9.873 26.469 17.486 1.00 86.12 193 GLU A CA 1
ATOM 1622 C C . GLU A 1 193 ? -11.132 25.620 17.744 1.00 86.12 193 GLU A C 1
ATOM 1624 O O . GLU A 1 193 ? -12.160 25.817 17.081 1.00 86.12 193 GLU A O 1
ATOM 1629 N N . PRO A 1 194 ? -11.122 24.723 18.751 1.00 90.94 194 PRO A N 1
ATOM 1630 C CA . PRO A 1 194 ? -12.302 23.947 19.086 1.00 90.94 194 PRO A CA 1
ATOM 1631 C C . PRO A 1 194 ? -13.389 24.809 19.720 1.00 90.94 194 PRO A C 1
ATOM 1633 O O . PRO A 1 194 ? -13.149 25.665 20.578 1.00 90.94 194 PRO A O 1
ATOM 1636 N N . SER A 1 195 ? -14.636 24.482 19.406 1.00 92.88 195 SER A N 1
ATOM 1637 C CA . SER A 1 195 ? -15.775 24.938 20.183 1.00 92.88 195 SER A CA 1
ATOM 1638 C C . SER A 1 195 ? -15.753 24.322 21.585 1.00 92.88 195 SER A C 1
ATOM 1640 O O . SER A 1 195 ? -15.205 23.244 21.833 1.00 92.88 195 SER A O 1
ATOM 1642 N N . ARG A 1 196 ? -16.437 24.968 22.535 1.00 93.69 196 ARG A N 1
ATOM 1643 C CA . ARG A 1 196 ? -16.588 24.423 23.894 1.00 93.69 196 ARG A CA 1
ATOM 1644 C C . ARG A 1 196 ? -17.214 23.022 23.890 1.00 93.69 196 ARG A C 1
ATOM 1646 O O . ARG A 1 196 ? -16.910 22.225 24.773 1.00 93.69 196 ARG A O 1
ATOM 1653 N N . ALA A 1 197 ? -18.108 22.735 22.942 1.00 94.06 197 ALA A N 1
ATOM 1654 C CA . ALA A 1 197 ? -18.725 21.418 22.820 1.00 94.06 197 ALA A CA 1
ATOM 1655 C C . ALA A 1 197 ? -17.691 20.372 22.388 1.00 94.06 197 ALA A C 1
ATOM 1657 O O . ALA A 1 197 ? -17.593 19.329 23.031 1.00 94.06 197 ALA A O 1
ATOM 1658 N N . GLN A 1 198 ? -16.865 20.694 21.391 1.00 95.12 198 GLN A N 1
ATOM 1659 C CA . GLN A 1 198 ? -15.783 19.830 20.920 1.00 95.12 198 GLN A CA 1
ATOM 1660 C C . GLN A 1 198 ? -14.730 19.576 22.008 1.00 95.12 198 GLN A C 1
ATOM 1662 O O . GLN A 1 198 ? -14.351 18.428 22.238 1.00 95.12 198 GLN A O 1
ATOM 1667 N N . SER A 1 199 ? -14.319 20.608 22.757 1.00 94.44 199 SER A N 1
ATOM 1668 C CA . SER A 1 199 ? -13.399 20.425 23.892 1.00 94.44 199 SER A CA 1
ATOM 1669 C C . SER A 1 199 ? -13.996 19.516 24.971 1.00 94.44 199 SER A C 1
ATOM 1671 O O . SER A 1 199 ? -13.318 18.627 25.482 1.00 94.44 199 SER A O 1
ATOM 1673 N N . ASN A 1 200 ? -15.280 19.697 25.298 1.00 96.19 200 ASN A N 1
ATOM 1674 C CA . ASN A 1 200 ? -15.963 18.829 26.258 1.00 96.19 200 ASN A CA 1
ATOM 1675 C C . ASN A 1 200 ? -16.072 17.385 25.743 1.00 96.19 200 ASN A C 1
ATOM 1677 O O . ASN A 1 200 ? -15.951 16.455 26.536 1.00 96.19 200 ASN A O 1
ATOM 1681 N N . ALA A 1 201 ? -16.306 17.189 24.442 1.00 95.94 201 ALA A N 1
ATOM 1682 C CA . ALA A 1 201 ? -16.392 15.869 23.823 1.00 95.94 201 ALA A CA 1
ATOM 1683 C C . ALA A 1 201 ? -15.046 15.132 23.865 1.00 95.94 201 ALA A C 1
ATOM 1685 O O . ALA A 1 201 ? -15.013 13.951 24.204 1.00 95.94 201 ALA A O 1
ATOM 1686 N N . LEU A 1 202 ? -13.938 15.833 23.601 1.00 95.75 202 LEU A N 1
ATOM 1687 C CA . LEU A 1 202 ? -12.593 15.272 23.736 1.00 95.75 202 LEU A CA 1
ATOM 1688 C C . LEU A 1 202 ? -12.308 14.830 25.179 1.00 95.75 202 L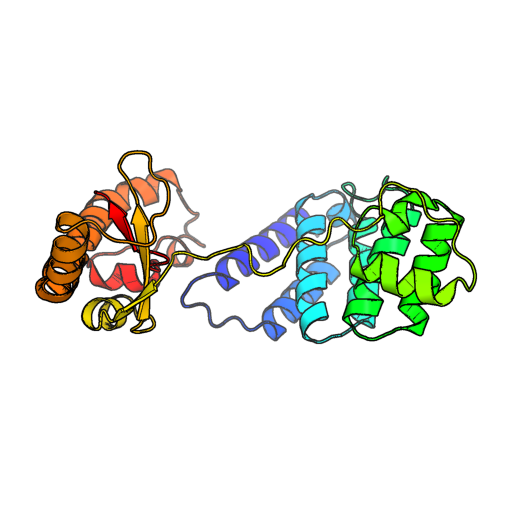EU A C 1
ATOM 1690 O O . LEU A 1 202 ? -11.830 13.721 25.410 1.00 95.75 202 LEU A O 1
ATOM 1694 N N . GLU A 1 203 ? -12.625 15.669 26.165 1.00 96.69 203 GLU A N 1
ATOM 1695 C CA . GLU A 1 203 ? -12.437 15.310 27.575 1.00 96.69 203 GLU A CA 1
ATOM 1696 C C . GLU A 1 203 ? -13.345 14.149 27.997 1.00 96.69 203 GLU A C 1
ATOM 1698 O O . GLU A 1 203 ? -12.912 13.245 28.713 1.00 96.69 203 GLU A O 1
ATOM 1703 N N . PHE A 1 204 ? -14.582 14.115 27.496 1.00 96.88 204 PHE A N 1
ATOM 1704 C CA . PHE A 1 204 ? -15.481 12.984 27.699 1.00 96.88 204 PHE A CA 1
ATOM 1705 C C . PHE A 1 204 ? -14.906 11.692 27.105 1.00 96.88 204 PHE A C 1
ATOM 1707 O O . PHE A 1 204 ? -14.932 10.658 27.773 1.00 96.88 204 PHE A O 1
ATOM 1714 N N . LEU A 1 205 ? -14.338 11.743 25.895 1.00 96.94 205 LEU A N 1
ATOM 1715 C CA . LEU A 1 205 ? -13.672 10.603 25.267 1.00 96.94 205 LEU A CA 1
ATOM 1716 C C . LEU A 1 205 ? -12.528 10.076 26.138 1.00 96.94 205 LEU A C 1
ATOM 1718 O O . LEU A 1 205 ? -12.483 8.881 26.428 1.00 96.94 205 LEU A O 1
ATOM 1722 N N . LYS A 1 206 ? -11.644 10.961 26.615 1.00 95.94 206 LYS A N 1
ATOM 1723 C CA . LYS A 1 206 ? -10.510 10.584 27.475 1.00 95.94 206 LYS A CA 1
ATOM 1724 C C . LYS A 1 206 ? -10.951 9.927 28.783 1.00 95.94 206 LYS A C 1
ATOM 1726 O O . LYS A 1 206 ? -10.284 9.006 29.250 1.00 95.94 206 LYS A O 1
ATOM 1731 N N . GLN A 1 207 ? -12.059 10.384 29.367 1.00 97.56 207 GLN A N 1
ATOM 1732 C CA . GLN A 1 207 ? -12.578 9.874 30.640 1.00 97.56 207 GLN A CA 1
ATOM 1733 C C . GLN A 1 207 ? -13.358 8.560 30.497 1.00 97.56 207 GLN A C 1
ATOM 1735 O O . GLN A 1 207 ? -13.417 7.790 31.451 1.00 97.56 207 GLN A O 1
ATOM 1740 N N . ASN A 1 208 ? -13.935 8.290 29.321 1.00 97.88 208 ASN A N 1
ATOM 1741 C CA . ASN A 1 208 ? -14.858 7.170 29.094 1.00 97.88 208 ASN A CA 1
ATOM 1742 C C . ASN A 1 208 ? -14.367 6.212 27.995 1.00 97.88 208 ASN A C 1
ATOM 1744 O O . ASN A 1 208 ? -15.168 5.580 27.306 1.00 97.88 208 ASN A O 1
ATOM 1748 N N . GLN A 1 209 ? -13.046 6.098 27.823 1.00 96.19 209 GLN A N 1
ATOM 1749 C CA . GLN A 1 209 ? -12.427 5.334 26.734 1.00 96.19 209 GLN A CA 1
ATOM 1750 C C . GLN A 1 209 ? -12.933 3.890 26.637 1.00 96.19 209 GLN A C 1
ATOM 1752 O O . GLN A 1 209 ? -13.240 3.416 25.546 1.00 96.19 209 GLN A O 1
ATOM 1757 N N . GLU A 1 210 ? -13.029 3.200 27.775 1.00 96.38 210 GLU A N 1
ATOM 1758 C CA . GLU A 1 210 ? -13.476 1.808 27.833 1.00 96.38 210 GLU A CA 1
ATOM 1759 C C . GLU A 1 210 ? -14.900 1.643 27.307 1.00 96.38 210 GLU A C 1
ATOM 1761 O O . GLU A 1 210 ? -15.134 0.840 26.406 1.00 96.38 210 GLU A O 1
ATOM 1766 N N . GLU A 1 211 ? -15.842 2.427 27.831 1.00 97.19 211 GLU A N 1
ATOM 1767 C CA . GLU A 1 211 ? -17.247 2.347 27.433 1.00 97.19 211 GLU A CA 1
ATOM 1768 C C . GLU A 1 211 ? -17.421 2.668 25.945 1.00 97.19 211 GLU A C 1
ATOM 1770 O O . GLU A 1 211 ? -18.110 1.939 25.229 1.00 97.19 211 GLU A O 1
ATOM 1775 N N . ILE A 1 212 ? -16.750 3.720 25.467 1.00 96.69 212 ILE A N 1
ATOM 1776 C CA . ILE A 1 212 ? -16.840 4.163 24.074 1.00 96.69 212 ILE A CA 1
ATOM 1777 C C . ILE A 1 212 ? -16.273 3.099 23.135 1.00 96.69 212 ILE A C 1
ATOM 1779 O O . ILE A 1 212 ? -16.968 2.663 22.215 1.00 96.69 212 ILE A O 1
ATOM 1783 N N . LEU A 1 213 ? -15.037 2.645 23.368 1.00 96.00 213 LEU A N 1
ATOM 1784 C CA . LEU A 1 213 ? -14.397 1.673 22.485 1.00 96.00 213 LEU A CA 1
ATOM 1785 C C . LEU A 1 213 ? -15.143 0.343 22.484 1.00 96.00 213 LEU A C 1
ATOM 1787 O O . LEU A 1 213 ? -15.431 -0.202 21.421 1.00 96.00 213 LEU A O 1
ATOM 1791 N N . MET A 1 214 ? -15.496 -0.175 23.662 1.00 95.81 214 MET A N 1
ATOM 1792 C CA . MET A 1 214 ? -16.208 -1.447 23.758 1.00 95.81 214 MET A CA 1
ATOM 1793 C C . MET A 1 214 ? -17.605 -1.363 23.142 1.00 95.81 214 MET A C 1
ATOM 1795 O O . MET A 1 214 ? -18.045 -2.332 22.523 1.00 95.81 214 MET A O 1
ATOM 1799 N N . GLY A 1 215 ? -18.277 -0.212 23.240 1.00 96.12 215 GLY A N 1
ATOM 1800 C CA . GLY A 1 215 ? -19.534 0.048 22.543 1.00 96.12 215 GLY A CA 1
ATOM 1801 C C . GLY A 1 215 ? -19.385 -0.016 21.020 1.00 96.12 215 GLY A C 1
ATOM 1802 O O . GLY A 1 215 ? -20.163 -0.704 20.355 1.00 96.12 215 GLY A O 1
ATOM 1803 N N . VAL A 1 216 ? -18.354 0.636 20.470 1.00 95.44 216 VAL A N 1
ATOM 1804 C CA . VAL A 1 216 ? -18.045 0.602 19.029 1.00 95.44 216 VAL A CA 1
ATOM 1805 C C . VAL A 1 216 ? -17.722 -0.823 18.570 1.00 95.44 216 VAL A C 1
ATOM 1807 O O . VAL A 1 216 ? -18.343 -1.321 17.630 1.00 95.44 216 VAL A O 1
ATOM 1810 N N . LEU A 1 217 ? -16.805 -1.513 19.256 1.00 96.25 217 LEU A N 1
ATOM 1811 C CA . LEU A 1 217 ? -16.394 -2.874 18.899 1.00 96.25 217 LEU A CA 1
ATOM 1812 C C . LEU A 1 217 ? -17.551 -3.876 19.010 1.00 96.25 217 LEU A C 1
ATOM 1814 O O . LEU A 1 217 ? -17.670 -4.772 18.176 1.00 96.25 217 LEU A O 1
ATOM 1818 N N . ALA A 1 218 ? -18.443 -3.722 19.993 1.00 96.06 218 ALA A N 1
ATOM 1819 C CA . ALA A 1 218 ? -19.618 -4.579 20.128 1.00 96.06 218 ALA A CA 1
ATOM 1820 C C . ALA A 1 218 ? -20.606 -4.409 18.961 1.00 96.06 218 ALA A C 1
ATOM 1822 O O . ALA A 1 218 ? -21.136 -5.403 18.453 1.00 96.06 218 ALA A O 1
ATOM 1823 N N . GLU A 1 219 ? -20.847 -3.177 18.500 1.00 96.75 219 GLU A N 1
ATOM 1824 C CA . GLU A 1 219 ? -21.733 -2.947 17.353 1.00 96.75 219 GLU A CA 1
ATOM 1825 C C . GLU A 1 219 ? -21.093 -3.414 16.036 1.00 96.75 219 GLU A C 1
ATOM 1827 O O . GLU A 1 219 ? -21.786 -3.974 15.180 1.00 96.75 219 GLU A O 1
ATOM 1832 N N . ILE A 1 220 ? -19.771 -3.273 15.894 1.00 96.25 220 ILE A N 1
ATOM 1833 C CA . ILE A 1 220 ? -19.013 -3.876 14.790 1.00 96.25 220 ILE A CA 1
ATOM 1834 C C . ILE A 1 220 ? -19.187 -5.398 14.807 1.00 96.25 220 ILE A C 1
ATOM 1836 O O . ILE A 1 220 ? -19.640 -5.972 13.815 1.00 96.25 220 ILE A O 1
ATOM 1840 N N . LEU A 1 221 ? -18.917 -6.051 15.942 1.00 96.50 221 LEU A N 1
ATOM 1841 C CA . LEU A 1 221 ? -19.013 -7.505 16.091 1.00 96.50 221 LEU A CA 1
ATOM 1842 C C . LEU A 1 221 ? -20.407 -8.032 15.735 1.00 96.50 221 LEU A C 1
ATOM 1844 O O . LEU A 1 221 ? -20.550 -9.038 15.045 1.00 96.50 221 LEU A O 1
ATOM 1848 N N . LYS A 1 222 ? -21.456 -7.321 16.150 1.00 96.50 222 LYS A N 1
ATOM 1849 C CA . LYS A 1 222 ? -22.846 -7.666 15.829 1.00 96.50 222 LYS A CA 1
ATOM 1850 C C . LYS A 1 222 ? -23.134 -7.670 14.324 1.00 96.50 222 LYS A C 1
ATOM 1852 O O . LYS A 1 222 ? -23.987 -8.434 13.865 1.00 96.50 222 LYS A O 1
ATOM 1857 N N . ASN A 1 223 ? -22.461 -6.818 13.552 1.00 96.06 223 ASN A N 1
ATOM 1858 C CA . ASN A 1 223 ? -22.634 -6.738 12.101 1.00 96.06 223 ASN A CA 1
ATOM 1859 C C . ASN A 1 223 ? -21.611 -7.577 11.322 1.00 96.06 223 ASN A C 1
ATOM 1861 O O . ASN A 1 223 ? -21.891 -7.951 10.182 1.00 96.06 223 ASN A O 1
ATOM 1865 N N . TYR A 1 224 ? -20.499 -7.955 11.949 1.00 95.81 224 TYR A N 1
ATOM 1866 C CA . TYR A 1 224 ? -19.395 -8.681 11.331 1.00 95.81 224 TYR A CA 1
ATOM 1867 C C . TYR A 1 224 ? -19.810 -9.968 10.580 1.00 95.81 224 TYR A C 1
ATOM 1869 O O . TYR A 1 224 ? -19.438 -10.101 9.411 1.00 95.81 224 TYR A O 1
ATOM 1877 N N . PRO A 1 225 ? -20.691 -10.853 11.105 1.00 94.69 225 PRO A N 1
ATOM 1878 C CA . PRO A 1 225 ? -21.140 -12.037 10.361 1.00 94.69 225 PRO A CA 1
ATOM 1879 C C . PRO A 1 225 ? -21.924 -11.726 9.079 1.00 94.69 225 PRO A C 1
ATOM 1881 O O . PRO A 1 225 ? -22.007 -12.563 8.179 1.00 94.69 225 PRO A O 1
ATOM 1884 N N . LYS A 1 226 ? -22.551 -10.543 8.981 1.00 95.88 226 LYS A N 1
ATOM 1885 C CA . LYS A 1 226 ? -23.198 -10.108 7.733 1.00 95.88 226 LYS A CA 1
ATOM 1886 C C . LYS A 1 226 ? -22.143 -9.734 6.702 1.00 95.88 226 LYS A C 1
ATOM 1888 O O . LYS A 1 226 ? -22.291 -10.102 5.544 1.00 95.88 226 LYS A O 1
ATOM 1893 N N . TRP A 1 227 ? -21.086 -9.042 7.121 1.00 94.81 227 TRP A N 1
ATOM 1894 C CA . TRP A 1 227 ? -19.988 -8.662 6.238 1.00 94.81 227 TRP A CA 1
ATOM 1895 C C . TRP A 1 227 ? -19.197 -9.876 5.762 1.00 94.81 227 TRP A C 1
ATOM 1897 O O . TRP A 1 227 ? -18.944 -9.969 4.568 1.00 94.81 227 TRP A O 1
ATOM 1907 N N . GLN A 1 228 ? -18.938 -10.864 6.627 1.00 93.94 228 GLN A N 1
ATOM 1908 C CA . GLN A 1 228 ? -18.320 -12.132 6.214 1.00 93.94 228 GLN A CA 1
ATOM 1909 C C . GLN A 1 228 ? -19.067 -12.795 5.043 1.00 93.94 228 GLN A C 1
ATOM 1911 O O . GLN A 1 228 ? -18.437 -13.324 4.136 1.00 93.94 228 GLN A O 1
ATOM 1916 N N . LYS A 1 229 ? -20.407 -12.722 5.023 1.00 93.75 229 LYS A N 1
ATOM 1917 C CA . LYS A 1 229 ? -21.236 -13.250 3.922 1.00 93.75 229 LYS A CA 1
ATOM 1918 C C . LYS A 1 229 ? -21.237 -12.379 2.667 1.00 93.75 229 LYS A C 1
ATOM 1920 O O . LYS A 1 229 ? -21.539 -12.886 1.598 1.00 93.75 229 LYS A O 1
ATOM 1925 N N . ILE A 1 230 ? -21.008 -11.073 2.806 1.00 94.62 230 ILE A N 1
ATOM 1926 C CA . ILE A 1 230 ? -20.957 -10.141 1.670 1.00 94.62 230 ILE A CA 1
ATOM 1927 C C . ILE A 1 230 ? -19.629 -10.294 0.934 1.00 94.62 230 ILE A C 1
ATOM 1929 O O . ILE A 1 230 ? -19.625 -10.323 -0.291 1.00 94.62 230 ILE A O 1
ATOM 1933 N N . TYR A 1 231 ? -18.526 -10.382 1.678 1.00 90.56 231 TYR A N 1
ATOM 1934 C CA . TYR A 1 231 ? -17.202 -10.567 1.093 1.00 90.56 231 TYR A CA 1
ATOM 1935 C C . TYR A 1 231 ? -16.959 -12.007 0.630 1.00 90.56 231 TYR A C 1
ATOM 1937 O O . TYR A 1 231 ? -16.265 -12.193 -0.361 1.00 90.56 231 TYR A O 1
ATOM 1945 N N . ASP A 1 232 ? -17.542 -12.999 1.318 1.00 91.69 232 ASP A N 1
ATOM 1946 C CA . ASP A 1 232 ? -17.553 -14.418 0.923 1.00 91.69 232 ASP A CA 1
ATOM 1947 C C . ASP A 1 232 ? -16.165 -14.960 0.536 1.00 91.69 232 ASP A C 1
ATOM 1949 O O . ASP A 1 232 ? -15.982 -15.612 -0.493 1.00 91.69 232 ASP A O 1
ATOM 1953 N N . TYR A 1 233 ? -15.157 -14.651 1.363 1.00 89.50 233 TYR A N 1
ATOM 1954 C CA . TYR A 1 233 ? -13.793 -15.120 1.129 1.00 89.50 233 TYR A CA 1
ATOM 1955 C C . TYR A 1 233 ? -13.749 -16.656 1.035 1.00 89.50 233 TYR A C 1
ATOM 1957 O O . TYR A 1 233 ? -14.360 -17.336 1.872 1.00 89.50 233 TYR A O 1
ATOM 1965 N N . PRO A 1 234 ? -12.981 -17.217 0.079 1.00 89.06 234 PRO A N 1
ATOM 1966 C CA . PRO A 1 234 ? -12.764 -18.654 -0.028 1.00 89.06 234 PRO A CA 1
ATOM 1967 C C . PRO A 1 234 ? -12.268 -19.261 1.281 1.00 89.06 234 PRO A C 1
ATOM 1969 O O . PRO A 1 234 ? -11.545 -18.623 2.046 1.00 89.06 234 PRO A O 1
ATOM 1972 N N . SER A 1 235 ? -12.612 -20.523 1.534 1.00 87.88 235 SER A N 1
ATOM 1973 C CA . SER A 1 235 ? -12.280 -21.201 2.795 1.00 87.88 235 SER A CA 1
ATOM 1974 C C . SER A 1 235 ? -10.782 -21.196 3.128 1.00 87.88 235 SER A C 1
ATOM 1976 O O . SER A 1 235 ? -10.410 -21.145 4.297 1.00 87.88 235 SER A O 1
ATOM 1978 N N . GLU A 1 236 ? -9.934 -21.198 2.100 1.00 88.38 236 GLU A N 1
ATOM 1979 C CA . GLU A 1 236 ? -8.477 -21.218 2.171 1.00 88.38 236 GLU A CA 1
ATOM 1980 C C . GLU A 1 236 ? -7.870 -19.893 2.650 1.00 88.38 236 GLU A C 1
ATOM 1982 O O . GLU A 1 236 ? -6.762 -19.893 3.184 1.00 88.38 236 GLU A O 1
ATOM 1987 N N . THR A 1 237 ? -8.567 -18.771 2.446 1.00 89.69 237 THR A N 1
ATOM 1988 C CA . THR A 1 237 ? -8.083 -17.417 2.770 1.00 89.69 237 THR A CA 1
ATOM 1989 C C . THR A 1 237 ? -8.979 -16.685 3.767 1.00 89.69 237 THR A C 1
ATOM 1991 O O . THR A 1 237 ? -8.549 -15.708 4.378 1.00 89.69 237 THR A O 1
ATOM 1994 N N . LYS A 1 238 ? -10.200 -17.181 4.011 1.00 91.81 238 LYS A N 1
ATOM 1995 C CA . LYS A 1 238 ? -11.150 -16.620 4.980 1.00 91.81 238 LYS A CA 1
ATOM 1996 C C . LYS A 1 238 ? -10.511 -16.439 6.353 1.00 91.81 238 LYS A C 1
ATOM 1998 O O . LYS A 1 238 ? -10.719 -15.406 6.972 1.00 91.81 238 LYS A O 1
ATOM 2003 N N . GLY A 1 239 ? -9.739 -17.421 6.818 1.00 91.06 239 GLY A N 1
ATOM 2004 C CA . GLY A 1 239 ? -9.086 -17.353 8.127 1.00 91.06 239 GLY A CA 1
ATOM 2005 C C . GLY A 1 239 ? -8.104 -16.188 8.269 1.00 91.06 239 GLY A C 1
ATOM 2006 O O . GLY A 1 239 ? -7.947 -15.678 9.371 1.00 91.06 239 GLY A O 1
ATOM 2007 N N . ASP A 1 240 ? -7.492 -15.743 7.171 1.00 89.69 240 ASP A N 1
ATOM 2008 C CA . ASP A 1 240 ? -6.532 -14.638 7.189 1.00 89.69 240 ASP A CA 1
ATOM 2009 C C . ASP A 1 240 ? -7.238 -13.278 7.128 1.00 89.69 240 ASP A C 1
ATOM 2011 O O . ASP A 1 240 ? -6.896 -12.360 7.867 1.00 89.69 240 ASP A O 1
ATOM 2015 N N . PHE A 1 241 ? -8.232 -13.147 6.244 1.00 90.56 241 PHE A N 1
ATOM 2016 C CA . PHE A 1 241 ? -8.854 -11.855 5.934 1.00 90.56 241 PHE A CA 1
ATOM 2017 C C . PHE A 1 241 ? -10.113 -11.567 6.749 1.00 90.56 241 PHE A C 1
ATOM 2019 O O . PHE A 1 241 ? -10.392 -10.417 7.086 1.00 90.56 241 PHE A O 1
ATOM 2026 N N . MET A 1 242 ? -10.900 -12.599 7.051 1.00 92.69 242 MET A N 1
ATOM 2027 C CA . MET A 1 242 ? -12.139 -12.484 7.817 1.00 92.69 242 MET A CA 1
ATOM 2028 C C . MET A 1 242 ? -12.357 -13.692 8.748 1.00 92.69 242 MET A C 1
ATOM 2030 O O . MET A 1 242 ? -13.326 -14.447 8.556 1.00 92.69 242 MET A O 1
ATOM 2034 N N . PRO A 1 243 ? -11.467 -13.900 9.741 1.00 93.94 243 PRO A N 1
ATOM 2035 C CA . PRO A 1 243 ? -11.574 -14.998 10.699 1.00 93.94 243 PRO A CA 1
ATOM 2036 C C . PRO A 1 243 ? -12.903 -14.972 11.453 1.00 93.94 243 PRO A C 1
ATOM 2038 O O . PRO A 1 243 ? -13.567 -13.945 11.560 1.00 93.94 243 PRO A O 1
ATOM 2041 N N . ASP A 1 244 ? -13.309 -16.114 11.999 1.00 94.12 244 ASP A N 1
ATOM 2042 C CA . ASP A 1 244 ? -14.490 -16.161 12.858 1.00 94.12 244 ASP A CA 1
ATOM 2043 C C . ASP A 1 244 ? -14.163 -15.538 14.221 1.00 94.12 244 ASP A C 1
ATOM 2045 O O . ASP A 1 244 ? -13.332 -16.054 14.963 1.00 94.12 244 ASP A O 1
ATOM 2049 N N . ILE A 1 245 ? -14.834 -14.426 14.530 1.00 93.81 245 ILE A N 1
ATOM 2050 C CA . ILE A 1 245 ? -14.626 -13.630 15.743 1.00 93.81 245 ILE A CA 1
ATOM 2051 C C . ILE A 1 245 ? -15.820 -13.790 16.682 1.00 93.81 245 ILE A C 1
ATOM 2053 O O . ILE A 1 245 ? -16.977 -13.688 16.265 1.00 93.81 245 ILE A O 1
ATOM 2057 N N . CYS A 1 246 ? -15.538 -14.021 17.962 1.00 91.25 246 CYS A N 1
ATOM 2058 C CA . CYS A 1 246 ? -16.538 -14.272 18.999 1.00 91.25 246 CYS A CA 1
ATOM 2059 C C . CYS A 1 246 ? -16.523 -13.228 20.123 1.00 91.25 246 CYS A C 1
ATOM 2061 O O . CYS A 1 246 ? -17.503 -13.138 20.868 1.00 91.25 246 CYS A O 1
ATOM 2063 N N . ALA A 1 247 ? -15.459 -12.430 20.241 1.00 91.62 247 ALA A N 1
ATOM 2064 C CA . ALA A 1 247 ? -15.331 -11.391 21.259 1.00 91.62 247 ALA A CA 1
ATOM 2065 C C . ALA A 1 247 ? -14.930 -10.032 20.654 1.00 91.62 247 ALA A C 1
ATOM 2067 O O . ALA A 1 247 ? -14.154 -9.994 19.703 1.00 91.62 247 ALA A O 1
ATOM 2068 N N . PRO A 1 248 ? -15.402 -8.891 21.201 1.00 90.62 248 PRO A N 1
ATOM 2069 C CA . PRO A 1 248 ? -15.054 -7.576 20.658 1.00 90.62 248 PRO A CA 1
ATOM 2070 C C . PRO A 1 248 ? -13.546 -7.300 20.654 1.00 90.62 248 PRO A C 1
ATOM 2072 O O . PRO A 1 248 ? -13.056 -6.622 19.761 1.00 90.62 248 PRO A O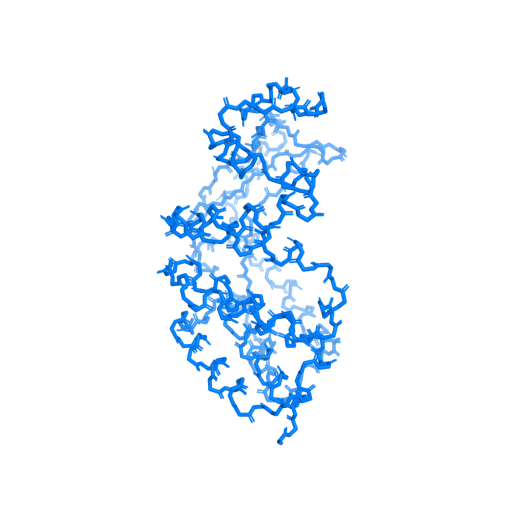 1
ATOM 2075 N N . GLN A 1 249 ? -12.804 -7.840 21.625 1.00 88.56 249 GLN A N 1
ATOM 2076 C CA . GLN A 1 249 ? -11.358 -7.650 21.736 1.00 88.56 249 GLN A CA 1
ATOM 2077 C C . GLN A 1 249 ? -10.585 -8.302 20.587 1.00 88.56 249 GLN A C 1
ATOM 2079 O O . GLN A 1 249 ? -9.557 -7.776 20.196 1.00 88.56 249 GLN A O 1
ATOM 2084 N N . GLU A 1 250 ? -11.083 -9.399 20.016 1.00 92.25 250 GLU A N 1
ATOM 2085 C CA . GLU A 1 250 ? -10.437 -10.094 18.891 1.00 92.25 250 GLU A CA 1
ATOM 2086 C C . GLU A 1 250 ? -10.471 -9.251 17.600 1.00 92.25 250 GLU A C 1
ATOM 2088 O O . GLU A 1 250 ? -9.646 -9.438 16.710 1.00 92.25 250 GLU A O 1
ATOM 2093 N N . LEU A 1 251 ? -11.367 -8.256 17.503 1.00 92.56 251 LEU A N 1
ATOM 2094 C CA . LEU A 1 251 ? -11.370 -7.303 16.385 1.00 92.56 251 LEU A CA 1
ATOM 2095 C C . LEU A 1 251 ? -10.103 -6.440 16.339 1.00 92.56 251 LEU A C 1
ATOM 2097 O O . LEU A 1 251 ? -9.807 -5.867 15.291 1.00 92.56 251 LEU A O 1
ATOM 2101 N N . SER A 1 252 ? -9.341 -6.351 17.431 1.00 88.00 252 SER A N 1
ATOM 2102 C CA . SER A 1 252 ? -8.065 -5.635 17.449 1.00 88.00 252 SER A CA 1
ATOM 2103 C C . SER A 1 252 ? -7.027 -6.230 16.500 1.00 88.00 252 SER A C 1
ATOM 2105 O O . SER A 1 252 ? -6.122 -5.519 16.061 1.00 88.00 252 SER A O 1
ATOM 2107 N N . GLU A 1 253 ? -7.156 -7.509 16.144 1.00 86.94 253 GLU A N 1
ATOM 2108 C CA . GLU A 1 253 ? -6.277 -8.160 15.175 1.00 86.94 253 GLU A CA 1
ATOM 2109 C C . GLU A 1 253 ? -6.533 -7.669 13.745 1.00 86.94 253 GLU A C 1
ATOM 2111 O O . GLU A 1 253 ? -5.627 -7.721 12.914 1.00 86.94 253 GLU A O 1
ATOM 2116 N N . LEU A 1 254 ? -7.735 -7.149 13.476 1.00 90.56 254 LEU A N 1
ATOM 2117 C CA . LEU A 1 254 ? -8.178 -6.723 12.147 1.00 90.56 254 LEU A CA 1
ATOM 2118 C C . LEU A 1 254 ? -8.284 -5.205 11.990 1.00 90.56 254 LEU A C 1
ATOM 2120 O O . LEU A 1 254 ? -8.163 -4.697 10.880 1.00 90.56 254 LEU A O 1
ATOM 2124 N N . LEU A 1 255 ? -8.567 -4.485 13.076 1.00 90.88 255 LEU A N 1
ATOM 2125 C CA . LEU A 1 255 ? -8.898 -3.065 13.032 1.00 90.88 255 LEU A CA 1
ATOM 2126 C C . LEU A 1 255 ? -7.753 -2.198 13.526 1.00 90.88 255 LEU A C 1
ATOM 2128 O O . LEU A 1 255 ? -7.088 -2.512 14.512 1.00 90.88 255 LEU A O 1
ATOM 2132 N N . GLU A 1 256 ? -7.589 -1.055 12.878 1.00 90.75 256 GLU A N 1
ATOM 2133 C CA . GLU A 1 256 ? -6.667 -0.005 13.279 1.00 90.75 256 GLU A CA 1
ATOM 2134 C C . GLU A 1 256 ? -7.413 1.330 13.293 1.00 90.75 256 GLU A C 1
ATOM 2136 O O . GLU A 1 256 ? -8.096 1.675 12.326 1.00 90.75 256 GLU A O 1
ATOM 2141 N N . LEU A 1 257 ? -7.313 2.075 14.393 1.00 92.12 257 LEU A N 1
ATOM 2142 C CA . LEU A 1 257 ? -7.843 3.431 14.464 1.00 92.12 257 LEU A CA 1
ATOM 2143 C C . LEU A 1 257 ? -6.837 4.399 13.837 1.00 92.12 257 LEU A C 1
ATOM 2145 O O . LEU A 1 257 ? -5.721 4.516 14.335 1.00 92.12 257 LEU A O 1
ATOM 2149 N N . GLN A 1 258 ? -7.257 5.071 12.764 1.00 89.56 258 GLN A N 1
ATOM 2150 C CA . GLN A 1 258 ? -6.420 5.996 11.992 1.00 89.56 258 GLN A CA 1
ATOM 2151 C C . GLN A 1 258 ? -6.557 7.449 12.467 1.00 89.56 258 GLN A C 1
ATOM 2153 O O . GLN A 1 258 ? -5.560 8.104 12.745 1.00 89.56 258 GLN A O 1
ATOM 2158 N N . ASN A 1 259 ? -7.790 7.955 12.583 1.00 91.19 259 ASN A N 1
ATOM 2159 C CA . ASN A 1 259 ? -8.058 9.332 13.002 1.00 91.19 259 ASN A CA 1
ATOM 2160 C C . ASN A 1 259 ? -9.378 9.427 13.785 1.00 91.19 259 ASN A C 1
ATOM 2162 O O . ASN A 1 259 ? -10.296 8.627 13.571 1.00 91.19 259 ASN A O 1
ATOM 2166 N N . ILE A 1 260 ? -9.479 10.414 14.674 1.00 94.06 260 ILE A N 1
ATOM 2167 C CA . ILE A 1 260 ? -10.674 10.719 15.462 1.00 94.06 260 ILE A CA 1
ATOM 2168 C C . ILE A 1 260 ? -11.190 12.102 15.067 1.00 94.06 260 ILE A C 1
ATOM 2170 O O . ILE A 1 260 ? -10.595 13.129 15.381 1.00 94.06 260 ILE A O 1
ATOM 2174 N N . TYR A 1 261 ? -12.357 12.136 14.432 1.00 93.88 261 TYR A N 1
ATOM 2175 C CA . TYR A 1 261 ? -13.009 13.387 14.057 1.00 93.88 261 TYR A CA 1
ATOM 2176 C C . TYR A 1 261 ? -14.016 13.821 15.124 1.00 93.88 261 TYR A C 1
ATOM 2178 O O . TYR A 1 261 ? -14.928 13.065 15.470 1.00 93.88 261 TYR A O 1
ATOM 2186 N N . ILE A 1 262 ? -13.879 15.051 15.625 1.00 94.19 262 ILE A N 1
ATOM 2187 C CA . ILE A 1 262 ? -14.770 15.627 16.639 1.00 94.19 262 ILE A CA 1
ATOM 2188 C C . ILE A 1 262 ? -15.596 16.748 16.003 1.00 94.19 262 ILE A C 1
ATOM 2190 O O . ILE A 1 262 ? -15.102 17.841 15.725 1.00 94.19 262 ILE A O 1
ATOM 2194 N N . LEU A 1 263 ? -16.875 16.457 15.774 1.00 92.19 263 LEU A N 1
ATOM 2195 C CA . LEU A 1 263 ? -17.836 17.373 15.155 1.00 92.19 263 LEU A CA 1
ATOM 2196 C C . LEU A 1 263 ? -18.386 18.397 16.166 1.00 92.19 263 LEU A C 1
ATOM 2198 O O . LEU A 1 263 ? -18.552 18.068 17.343 1.00 92.19 263 LEU A O 1
ATOM 2202 N N . ASP A 1 264 ? -18.690 19.609 15.690 1.00 85.44 264 ASP A N 1
ATOM 2203 C CA . ASP A 1 264 ? -19.386 20.677 16.443 1.00 85.44 264 ASP A CA 1
ATOM 2204 C C . ASP A 1 264 ? -20.897 20.447 16.654 1.00 85.44 264 ASP A C 1
ATOM 2206 O O . ASP A 1 264 ? -21.599 20.042 15.695 1.00 85.44 264 ASP A O 1
#

Sequence (264 aa):
MDAQKLMDEIGIFLDRSLLKKSKITKAEIIRFIEEKWAEADDEKYEIYDAYICAHRMINEYEETKDCVNILRWIDEMYKCDKAKDRPSYVKDYYKGAKCLACGQREEALKYLQKSYEANRDHVFAEDERIAKFFKNYLANPKILPEFMEEEFDEDEFDDFGFETELEYFAKILEQDTKYCCTFLNKKGDEVDEPSRAQSNALEFLKQNQEEILMGVLAEILKNYPKWQKIYDYPSETKGDFMPDICAPQELSELLELQNIYILD

Radius of gyration: 24.61 Å; Cα contacts (8 Å, |Δi|>4): 289; chains: 1; bounding box: 48×53×59 Å

Solvent-accessible surface area (backbone atoms only — not comparable to full-atom values): 14939 Å² total; per-residue (Å²): 100,70,26,65,62,46,47,51,54,46,49,54,53,51,56,51,46,69,39,81,78,45,80,66,44,70,70,52,51,54,51,52,48,53,54,46,56,70,64,33,44,79,66,29,32,75,38,72,60,44,39,52,51,26,52,50,51,29,54,64,26,53,79,72,40,38,52,69,58,27,53,51,28,52,54,56,28,42,62,11,65,94,36,50,82,55,60,67,36,61,55,27,35,52,49,9,53,53,23,44,76,45,64,38,55,70,62,10,48,57,24,37,50,55,10,31,78,73,39,58,64,61,54,58,72,74,42,68,70,56,26,53,58,55,50,72,68,58,85,69,74,88,76,65,79,91,72,67,75,77,84,70,68,85,77,76,72,75,71,60,58,44,80,44,75,38,64,60,54,13,65,57,37,73,51,68,44,65,40,45,31,33,36,22,43,89,85,66,49,80,37,82,77,69,51,74,65,30,52,50,50,53,52,48,46,67,76,39,41,63,64,54,51,53,51,53,34,44,57,49,54,73,46,41,70,58,49,50,64,71,69,55,59,55,84,90,49,19,66,78,80,59,51,94,76,89,52,51,66,62,47,29,64,79,47,78,91,76,70,44,79,40,64,98

pLDDT: mean 88.22, std 13.56, range [37.44, 98.0]